Protein AF-X1IL69-F1 (afdb_monomer)

Foldseek 3Di:
DVLVVLVVCCVPVALQQLQADDPVCNQVSNVVRLVVLVVSVVVNVVVVCVVQVDLVSVCVVVVVVLVVVLVLLVVCVCVQLRPQLSVLQNLLSVLVVVLVVLVSVCVVVVHDWPDCVQLVQLVSLLCSLSVSLVVCSPPVDGDSVSSSVSSNSNSVSSLSNNVSCVVRVSDDDPPDPDCPVVVVVSHDVVSCVVNCVVPVCPDPPPDPVVVVVVRHDDD

Solvent-accessible surface area (backbone atoms only — not comparable to full-atom values): 11978 Å² total; per-residue (Å²): 109,73,67,57,54,52,51,52,45,44,44,66,69,34,37,50,52,38,30,60,40,57,72,93,43,32,47,61,41,46,56,67,30,43,66,57,46,54,55,51,52,51,52,50,51,50,54,52,45,72,75,53,77,46,70,68,55,47,49,66,56,46,52,60,54,5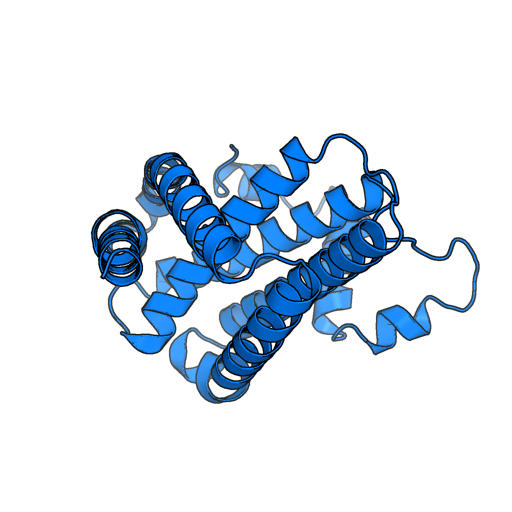2,52,50,52,50,52,50,40,75,74,43,17,46,84,64,60,30,57,67,29,29,49,29,40,54,43,20,48,54,47,49,51,54,53,51,52,39,52,51,54,32,59,75,71,69,54,87,66,65,88,53,65,67,40,50,51,27,47,53,51,20,50,53,27,44,50,40,36,50,53,30,64,75,68,68,62,59,41,69,68,44,37,37,54,26,17,47,48,15,27,54,23,23,52,48,30,51,53,41,34,39,76,50,58,57,48,77,71,80,91,59,98,77,61,64,58,61,61,56,65,75,33,54,71,65,43,46,54,54,44,47,65,69,71,62,70,79,61,84,82,80,60,62,56,68,59,53,58,71,61,52,78,84,130

Mean predicted aligned error: 9.56 Å

Secondary structure (DSSP, 8-state):
-HHHHHHHHHIIIIIHHHHHS-GGGHHHHHHHHHHHHHHHHHHHHHHHHHHH-SHHHHHHHHHHHHHHHHHHHHHHHHHHH-HHHHHHHHHHHHHHHHHHHHHHHHHHHT------HHHHHHHHHHHHHHHHHHHHHHH--S-HHHHHHHHHHHHHHHHHHHHHHHHTTSS----STT-HHHHHHHS-HHHHHHHHHHHS---TTSS-HHHHHHHS---

Sequence (219 aa):
NALEAISRRMETEIFTPILNAPVEQLKEAFARAFQRYSGLYISLSFLLWSEIGDIASLVSIWTPIVAKFKAELESRGAETIGEEATNDMLVGLATVVLVNQKLFELAQTGGEVGDLKELQGWMISYWLASSCVYCYHFDRKGNSQNVRVLAYWSLYYAAGIYRCAKNLGVLKIPVGEDDSDELELMLNPNFIRAMSKIVQGLEESDIDWDKVRKVVPKF

Organism: NCBI:txid412755

Nearest PDB structures (foldseek):
  1qdb-assembly2_C  TM=4.690E-01  e=7.732E-01  Sulfurospirillum deleyianum
  3bnf-assembly1_A  TM=4.473E-01  e=1.074E+00  Wolinella succinogenes
  6w2v-assembly2_B  TM=3.206E-01  e=1.886E+00  synthetic construct
  1x91-assembly1_A  TM=3.702E-01  e=7.712E+00  Arabidopsis thaliana

Structure (mmCIF, N/CA/C/O backbone):
data_AF-X1IL69-F1
#
_entry.id   AF-X1IL69-F1
#
loop_
_atom_site.group_PDB
_atom_site.id
_atom_site.type_symbol
_atom_site.label_atom_id
_atom_site.label_alt_id
_atom_site.label_comp_id
_atom_site.label_asym_id
_atom_site.label_entity_id
_atom_site.label_seq_id
_atom_site.pdbx_PDB_ins_code
_atom_site.Cartn_x
_atom_site.Cartn_y
_atom_site.Cartn_z
_atom_site.occupancy
_atom_site.B_iso_or_equiv
_atom_site.auth_seq_id
_atom_site.auth_comp_id
_atom_site.auth_asym_id
_atom_site.auth_atom_id
_atom_site.pdbx_PDB_model_num
ATOM 1 N N . ASN A 1 1 ? 1.669 -25.291 1.234 1.00 82.94 1 ASN A N 1
ATOM 2 C CA . ASN A 1 1 ? 2.781 -24.973 0.297 1.00 82.94 1 ASN A CA 1
ATOM 3 C C . ASN A 1 1 ? 3.599 -23.788 0.855 1.00 82.94 1 ASN A C 1
ATOM 5 O O . ASN A 1 1 ? 3.242 -23.274 1.911 1.00 82.94 1 ASN A O 1
ATOM 9 N N . ALA A 1 2 ? 4.712 -23.374 0.227 1.00 85.38 2 ALA A N 1
ATOM 10 C CA . ALA A 1 2 ? 5.563 -22.283 0.744 1.00 85.38 2 ALA A CA 1
ATOM 11 C C . ALA A 1 2 ? 4.864 -20.905 0.751 1.00 85.38 2 ALA A C 1
ATOM 13 O O . ALA A 1 2 ? 5.052 -20.124 1.685 1.00 85.38 2 ALA A O 1
ATOM 14 N N . LEU A 1 3 ? 4.011 -20.637 -0.244 1.00 83.94 3 LEU A N 1
ATOM 15 C CA . LEU A 1 3 ? 3.224 -19.403 -0.350 1.00 83.94 3 LEU A CA 1
ATOM 16 C C . LEU A 1 3 ? 2.218 -19.263 0.802 1.00 83.94 3 LEU A C 1
ATOM 18 O O . LEU A 1 3 ? 2.164 -18.222 1.449 1.00 83.94 3 LEU A O 1
ATOM 22 N N . GLU A 1 4 ? 1.486 -20.328 1.124 1.00 87.06 4 GLU A N 1
ATOM 23 C CA . GLU A 1 4 ? 0.570 -20.394 2.271 1.00 87.06 4 GLU A CA 1
ATOM 24 C C . GLU A 1 4 ? 1.302 -20.165 3.594 1.00 87.06 4 GLU A C 1
ATOM 26 O O . GLU A 1 4 ? 0.781 -19.495 4.483 1.00 87.06 4 GLU A O 1
ATOM 31 N N . ALA A 1 5 ? 2.521 -20.697 3.737 1.00 89.56 5 ALA A N 1
ATOM 32 C CA . ALA A 1 5 ? 3.319 -20.492 4.940 1.00 89.56 5 ALA A CA 1
ATOM 33 C C . ALA A 1 5 ? 3.742 -19.022 5.099 1.00 89.56 5 ALA A C 1
ATOM 35 O O . ALA A 1 5 ? 3.675 -18.486 6.205 1.00 89.56 5 ALA A O 1
ATOM 36 N N . ILE A 1 6 ? 4.148 -18.354 4.013 1.00 89.94 6 ILE A N 1
ATOM 37 C CA . ILE A 1 6 ? 4.474 -16.919 4.033 1.00 89.94 6 ILE A CA 1
ATOM 38 C C . ILE A 1 6 ? 3.224 -16.083 4.299 1.00 89.94 6 ILE A C 1
ATOM 40 O O . ILE A 1 6 ? 3.264 -15.208 5.161 1.00 89.94 6 ILE A O 1
ATOM 44 N N . SER A 1 7 ? 2.118 -16.380 3.616 1.00 88.44 7 SER A N 1
ATOM 45 C CA . SER A 1 7 ? 0.839 -15.689 3.797 1.00 88.44 7 SER A CA 1
ATOM 46 C C . SER A 1 7 ? 0.361 -15.775 5.248 1.00 88.44 7 SER A C 1
ATOM 48 O O . SER A 1 7 ? 0.118 -14.741 5.868 1.00 88.44 7 SER A O 1
ATOM 50 N N . ARG A 1 8 ? 0.365 -16.977 5.842 1.00 92.06 8 ARG A N 1
ATOM 51 C CA . ARG A 1 8 ? 0.014 -17.169 7.256 1.00 92.06 8 ARG A CA 1
ATOM 52 C C . ARG A 1 8 ? 0.927 -16.373 8.185 1.00 92.06 8 ARG A C 1
ATOM 54 O O . ARG A 1 8 ? 0.447 -15.769 9.134 1.00 92.06 8 ARG A O 1
ATOM 61 N N . ARG A 1 9 ? 2.236 -16.341 7.916 1.00 94.00 9 ARG A N 1
ATOM 62 C CA . ARG A 1 9 ? 3.185 -15.562 8.727 1.00 94.00 9 ARG A CA 1
ATOM 63 C C . ARG A 1 9 ? 2.953 -14.061 8.605 1.00 94.00 9 ARG A C 1
ATOM 65 O O . ARG A 1 9 ? 3.035 -13.375 9.616 1.00 94.00 9 ARG A O 1
ATOM 72 N N . MET A 1 10 ? 2.635 -13.546 7.416 1.00 94.00 10 MET A N 1
ATOM 73 C CA . MET A 1 10 ? 2.244 -12.142 7.260 1.00 94.00 10 MET A CA 1
ATOM 74 C C . MET A 1 10 ? 0.976 -11.835 8.067 1.00 94.00 10 MET A C 1
ATOM 76 O O . MET A 1 10 ? 0.940 -10.860 8.810 1.00 94.00 10 MET A O 1
ATOM 80 N N . GLU A 1 11 ? -0.033 -12.700 8.011 1.00 93.12 11 GLU A N 1
ATOM 81 C CA . GLU A 1 11 ? -1.262 -12.522 8.785 1.00 93.12 11 GLU A CA 1
ATOM 82 C C . GLU A 1 11 ? -1.000 -12.513 10.301 1.00 93.12 11 GLU A C 1
ATOM 84 O O . GLU A 1 11 ? -1.412 -11.581 10.996 1.00 93.12 11 GLU A O 1
ATOM 89 N N . THR A 1 12 ? -0.281 -13.513 10.825 1.00 93.69 12 THR A N 1
ATOM 90 C CA . THR A 1 12 ? -0.103 -13.698 12.274 1.00 93.69 12 THR A CA 1
ATOM 91 C C . THR A 1 12 ? 0.972 -12.804 12.883 1.00 93.69 12 THR A C 1
ATOM 93 O O . THR A 1 12 ? 0.824 -12.358 14.016 1.00 93.69 12 THR A O 1
ATOM 96 N N . GLU A 1 13 ? 2.076 -12.568 12.170 1.00 94.50 13 GLU A N 1
ATOM 97 C CA . GLU A 1 13 ? 3.236 -11.839 12.702 1.00 94.50 13 GLU A CA 1
ATOM 98 C C . GLU A 1 13 ? 3.193 -10.336 12.374 1.00 94.50 13 GLU A C 1
ATOM 100 O O . GLU A 1 13 ? 3.920 -9.567 13.001 1.00 94.50 13 GLU A O 1
ATOM 105 N N . ILE A 1 14 ? 2.378 -9.906 11.399 1.00 96.38 14 ILE A N 1
ATOM 106 C CA . ILE A 1 14 ? 2.409 -8.533 10.864 1.00 96.38 14 ILE A CA 1
ATOM 107 C C . ILE A 1 14 ? 1.025 -7.889 10.908 1.00 96.38 14 ILE A C 1
ATOM 109 O O . ILE A 1 14 ? 0.823 -6.940 11.665 1.00 96.38 14 ILE A O 1
ATOM 113 N N . PHE A 1 15 ? 0.061 -8.397 10.136 1.00 96.19 15 PHE A N 1
ATOM 114 C CA . PHE A 1 15 ? -1.230 -7.722 9.966 1.00 96.19 15 PHE A CA 1
ATOM 115 C C . PHE A 1 15 ? -2.064 -7.760 11.245 1.00 96.19 15 PHE A C 1
ATOM 117 O O . PHE A 1 15 ? -2.514 -6.716 11.714 1.00 96.19 15 PHE A O 1
ATOM 124 N N . THR A 1 16 ? -2.208 -8.935 11.865 1.00 95.31 16 THR A N 1
ATOM 125 C CA . THR A 1 16 ? -2.989 -9.094 13.100 1.00 95.31 16 THR A CA 1
ATOM 126 C C . THR A 1 16 ? -2.455 -8.209 14.238 1.00 95.31 16 THR A C 1
ATOM 128 O O . THR A 1 16 ? -3.262 -7.504 14.849 1.00 95.31 16 THR A O 1
ATOM 131 N N . PRO A 1 17 ? -1.136 -8.158 14.527 1.00 96.00 17 PRO A N 1
ATOM 132 C CA . PRO A 1 17 ? -0.594 -7.246 15.536 1.00 96.00 17 PRO A CA 1
ATOM 133 C C . PRO A 1 17 ? -0.838 -5.761 15.244 1.00 96.00 17 PRO A C 1
ATOM 135 O O . PRO A 1 17 ? -1.198 -5.026 16.159 1.00 96.00 17 PRO A O 1
ATOM 138 N N . ILE A 1 18 ? -0.671 -5.311 13.994 1.00 97.00 18 ILE A N 1
ATOM 139 C CA . ILE A 1 18 ? -0.908 -3.908 13.613 1.00 97.00 18 ILE A CA 1
ATOM 140 C C . ILE A 1 18 ? -2.391 -3.555 13.778 1.00 97.00 18 ILE A C 1
ATOM 142 O O . ILE A 1 18 ? -2.737 -2.545 14.392 1.00 97.00 18 ILE A O 1
ATOM 146 N N . LEU A 1 19 ? -3.281 -4.403 13.260 1.00 96.88 19 LEU A N 1
ATOM 147 C CA . LEU A 1 19 ? -4.721 -4.158 13.278 1.00 96.88 19 LEU A CA 1
ATOM 148 C C . LEU A 1 19 ? -5.303 -4.159 14.695 1.00 96.88 19 LEU A C 1
ATOM 150 O O . LEU A 1 19 ? -6.276 -3.452 14.936 1.00 96.88 19 LEU A O 1
ATOM 154 N N . ASN A 1 20 ? -4.713 -4.899 15.636 1.00 95.94 20 ASN A N 1
ATOM 155 C CA . ASN A 1 20 ? -5.181 -4.971 17.026 1.00 95.94 20 ASN A CA 1
ATOM 156 C C . ASN A 1 20 ? -4.396 -4.083 18.005 1.00 95.94 20 ASN A C 1
ATOM 158 O O . ASN A 1 20 ? -4.706 -4.079 19.196 1.00 95.94 20 ASN A O 1
ATOM 162 N N . ALA A 1 21 ? -3.388 -3.340 17.543 1.00 92.75 21 ALA A N 1
ATOM 163 C CA . ALA A 1 21 ? -2.651 -2.423 18.404 1.00 92.75 21 ALA A CA 1
ATOM 164 C C . ALA A 1 21 ? -3.573 -1.315 18.957 1.00 92.75 21 ALA A C 1
ATOM 166 O O . ALA A 1 21 ? -4.475 -0.858 18.243 1.00 92.75 21 ALA A O 1
ATOM 167 N N . PRO A 1 22 ? -3.339 -0.822 20.189 1.00 90.94 22 PRO A N 1
ATOM 168 C CA . PRO A 1 22 ? -3.887 0.463 20.616 1.00 90.94 22 PRO A CA 1
ATOM 169 C C . PRO A 1 2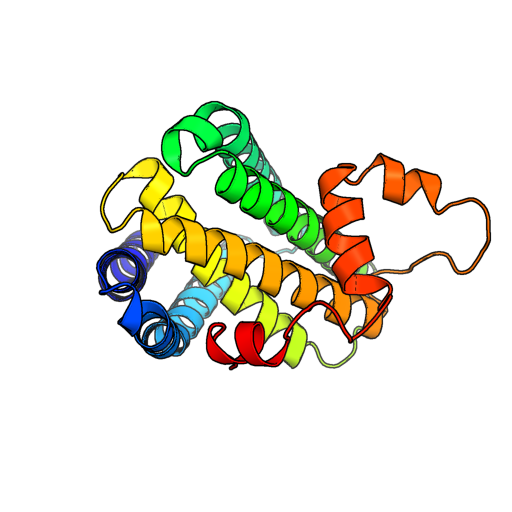2 ? -3.534 1.543 19.588 1.00 90.94 22 PRO A C 1
ATOM 171 O O . PRO A 1 22 ? -2.421 1.536 19.057 1.00 90.94 22 PRO A O 1
ATOM 174 N N . VAL A 1 23 ? -4.460 2.460 19.302 1.00 82.75 23 VAL A N 1
ATOM 175 C CA . VAL A 1 23 ? -4.294 3.471 18.238 1.00 82.75 23 VAL A CA 1
ATOM 176 C C . VAL A 1 23 ? -3.039 4.309 18.476 1.00 82.75 23 VAL A C 1
ATOM 178 O O . VAL A 1 23 ? -2.279 4.595 17.555 1.00 82.75 23 VAL A O 1
ATOM 181 N N . GLU A 1 24 ? -2.778 4.639 19.737 1.00 83.44 24 GLU A N 1
ATOM 182 C CA . GLU A 1 24 ? -1.632 5.420 20.192 1.00 83.44 24 GLU A CA 1
ATOM 183 C C . GLU A 1 24 ? -0.301 4.694 19.963 1.00 83.44 24 GLU A C 1
ATOM 185 O O . GLU A 1 24 ? 0.734 5.345 19.885 1.00 83.44 24 GLU A O 1
ATOM 190 N N . GLN A 1 25 ? -0.330 3.362 19.844 1.00 90.69 25 GLN A N 1
ATOM 191 C CA . GLN A 1 25 ? 0.837 2.509 19.607 1.00 90.69 25 GLN A CA 1
ATOM 192 C C . GLN A 1 25 ? 0.931 2.008 18.160 1.00 90.69 25 GLN A C 1
ATOM 194 O O . GLN A 1 25 ? 1.805 1.198 17.831 1.00 90.69 25 GLN A O 1
ATOM 199 N N . LEU A 1 26 ? 0.014 2.437 17.286 1.00 89.62 26 LEU A N 1
ATOM 200 C CA . LEU A 1 26 ? -0.056 1.973 15.903 1.00 89.62 26 LEU A CA 1
ATOM 201 C C . LEU A 1 26 ? 1.246 2.267 15.154 1.00 89.62 26 LEU A C 1
ATOM 203 O O . LEU A 1 26 ? 1.736 1.428 14.398 1.00 89.62 26 LEU A O 1
ATOM 207 N N . LYS A 1 27 ? 1.840 3.436 15.410 1.00 88.19 27 LYS A N 1
ATOM 208 C CA . LYS A 1 27 ? 3.109 3.855 14.812 1.00 88.19 27 LYS A CA 1
ATOM 209 C C . LYS A 1 27 ? 4.245 2.909 15.182 1.00 88.19 27 LYS A C 1
ATOM 211 O O . LYS A 1 27 ? 4.962 2.440 14.297 1.00 88.19 27 LYS A O 1
ATOM 216 N N . GLU A 1 28 ? 4.405 2.591 16.464 1.00 88.44 28 GLU A N 1
ATOM 217 C CA . GLU A 1 28 ? 5.446 1.670 16.912 1.00 88.44 28 GLU A CA 1
ATOM 218 C C . GLU A 1 28 ? 5.168 0.235 16.453 1.00 88.44 28 GLU A C 1
ATOM 220 O O . GLU A 1 28 ? 6.106 -0.483 16.104 1.00 88.44 28 GLU A O 1
ATOM 225 N N . ALA A 1 29 ? 3.902 -0.195 16.426 1.00 93.19 29 ALA A N 1
ATOM 226 C CA . ALA A 1 29 ? 3.518 -1.511 15.919 1.00 93.19 29 ALA A CA 1
ATOM 227 C C . ALA A 1 29 ? 3.886 -1.666 14.437 1.00 93.19 29 ALA A C 1
ATOM 229 O O . ALA A 1 29 ? 4.541 -2.642 14.067 1.00 93.19 29 ALA A O 1
ATOM 230 N N . PHE A 1 30 ? 3.551 -0.669 13.616 1.00 93.69 30 PHE A N 1
ATOM 231 C CA . PHE A 1 30 ? 3.920 -0.621 12.204 1.00 93.69 30 PHE A CA 1
ATOM 232 C C . PHE A 1 30 ? 5.441 -0.638 12.021 1.00 93.69 30 PHE A C 1
ATOM 234 O O . PHE A 1 30 ? 5.967 -1.429 11.240 1.00 93.69 30 PHE A O 1
ATOM 241 N N . ALA A 1 31 ? 6.169 0.178 12.792 1.00 90.25 31 ALA A N 1
ATOM 242 C CA . ALA A 1 31 ? 7.623 0.259 12.700 1.00 90.25 31 ALA A CA 1
ATOM 243 C C . ALA A 1 31 ? 8.336 -1.047 13.067 1.00 90.25 31 ALA A C 1
ATOM 245 O O . ALA A 1 31 ? 9.268 -1.455 12.375 1.00 90.25 31 ALA A O 1
ATOM 246 N N . ARG A 1 32 ? 7.877 -1.742 14.115 1.00 91.19 32 ARG A N 1
ATOM 247 C CA . ARG A 1 32 ? 8.409 -3.066 14.479 1.00 91.19 32 ARG A CA 1
ATOM 248 C C . ARG A 1 32 ? 8.123 -4.112 13.403 1.00 91.19 32 ARG A C 1
ATOM 250 O O . ARG A 1 32 ? 8.970 -4.960 13.131 1.00 91.19 32 ARG A O 1
ATOM 257 N N . ALA A 1 33 ? 6.941 -4.049 12.799 1.00 94.06 33 ALA A N 1
ATOM 258 C CA . ALA A 1 33 ? 6.513 -5.000 11.787 1.00 94.06 33 ALA A CA 1
ATOM 259 C C . ALA A 1 33 ? 7.217 -4.791 10.435 1.00 94.06 33 ALA A C 1
ATOM 261 O O . ALA A 1 33 ? 7.40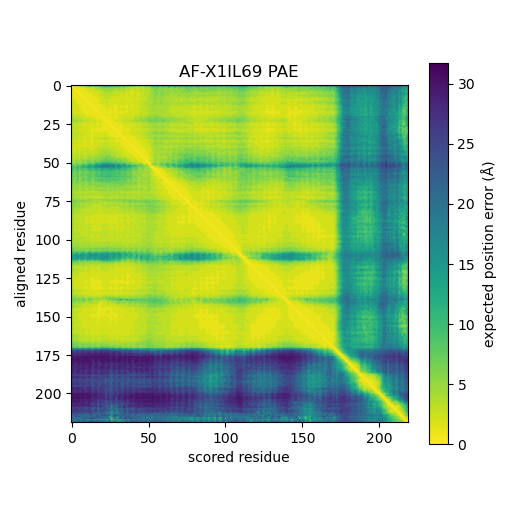9 -5.761 9.705 1.00 94.06 33 ALA A O 1
ATOM 262 N N . PHE A 1 34 ? 7.653 -3.564 10.124 1.00 92.00 34 PHE A N 1
ATOM 263 C CA . PHE A 1 34 ? 8.259 -3.204 8.839 1.00 92.00 34 PHE A CA 1
ATOM 264 C C . PHE A 1 34 ? 9.423 -4.117 8.443 1.00 92.00 34 PHE A C 1
ATOM 266 O O . PHE A 1 34 ? 9.379 -4.732 7.386 1.00 92.00 34 PHE A O 1
ATOM 273 N N . GLN A 1 35 ? 10.434 -4.284 9.302 1.00 88.56 35 GLN A N 1
ATOM 274 C CA . GLN A 1 35 ? 11.607 -5.113 8.977 1.00 88.56 35 GLN A CA 1
ATOM 275 C C . GLN A 1 35 ? 11.224 -6.567 8.676 1.00 88.56 35 GLN A C 1
ATOM 277 O O . GLN A 1 35 ? 11.745 -7.194 7.750 1.00 88.56 35 GLN A O 1
ATOM 282 N N . ARG A 1 36 ? 10.266 -7.102 9.440 1.00 93.12 36 ARG A N 1
ATOM 283 C CA . ARG A 1 36 ? 9.762 -8.457 9.231 1.00 93.12 36 ARG A CA 1
ATOM 284 C C . ARG A 1 36 ? 8.960 -8.566 7.938 1.00 93.12 36 ARG A C 1
ATOM 286 O O . ARG A 1 36 ? 9.138 -9.537 7.202 1.00 93.12 36 ARG A O 1
ATOM 293 N N . TYR A 1 37 ? 8.129 -7.567 7.654 1.00 94.56 37 TYR A N 1
ATOM 294 C CA . TYR A 1 37 ? 7.373 -7.466 6.415 1.00 94.56 37 TYR A CA 1
ATOM 295 C C . TYR A 1 37 ? 8.288 -7.420 5.204 1.00 94.56 37 TYR A C 1
ATOM 297 O O . TYR A 1 37 ? 8.128 -8.249 4.320 1.00 94.56 37 TYR A O 1
ATOM 305 N N . SER A 1 38 ? 9.295 -6.547 5.201 1.00 91.56 38 SER A N 1
ATOM 306 C CA . SER A 1 38 ? 10.268 -6.425 4.114 1.00 91.56 38 SER A CA 1
ATOM 307 C C . SER A 1 38 ? 10.917 -7.768 3.783 1.00 91.56 38 SER A C 1
ATOM 309 O O . SER A 1 38 ? 10.951 -8.168 2.622 1.00 91.56 38 SER A O 1
ATOM 311 N N . GLY A 1 39 ? 11.359 -8.520 4.799 1.00 91.19 39 GLY A N 1
ATOM 312 C CA . GLY A 1 39 ? 11.949 -9.846 4.593 1.00 91.19 39 GLY A CA 1
ATOM 313 C C . GLY A 1 39 ? 10.974 -10.865 3.987 1.00 91.19 39 GLY A C 1
ATOM 314 O O . GLY A 1 39 ? 11.340 -11.608 3.073 1.00 91.19 39 GLY A O 1
ATOM 315 N N . LEU A 1 40 ? 9.724 -10.896 4.461 1.00 91.94 40 LEU A N 1
ATOM 316 C CA . LEU A 1 40 ? 8.693 -11.791 3.919 1.00 91.94 40 LEU A CA 1
ATOM 317 C C . LEU A 1 40 ? 8.231 -11.371 2.519 1.00 91.94 40 LEU A C 1
ATOM 319 O O . LEU A 1 40 ? 8.022 -12.234 1.672 1.00 91.94 40 LEU A O 1
ATOM 323 N N . TYR A 1 41 ? 8.112 -10.070 2.265 1.00 89.12 41 TYR A N 1
ATOM 324 C CA . TYR A 1 41 ? 7.735 -9.496 0.977 1.00 89.12 41 TYR A CA 1
ATOM 325 C C . TYR A 1 41 ? 8.786 -9.807 -0.093 1.00 89.12 41 TYR A C 1
ATOM 327 O O . TYR A 1 41 ? 8.449 -10.280 -1.177 1.00 89.12 41 TYR A O 1
ATOM 335 N N . ILE A 1 42 ? 10.072 -9.633 0.227 1.00 87.56 42 ILE A N 1
ATOM 336 C CA . ILE A 1 42 ? 11.179 -10.002 -0.666 1.00 87.56 42 ILE A CA 1
ATOM 337 C C . ILE A 1 42 ? 11.179 -11.513 -0.936 1.00 87.56 42 ILE A C 1
ATOM 339 O O . ILE A 1 42 ? 11.299 -11.931 -2.084 1.00 87.56 42 ILE A O 1
ATOM 343 N N . SER A 1 43 ? 10.978 -12.338 0.097 1.00 88.06 43 SER A N 1
ATOM 344 C CA . SER A 1 43 ? 10.892 -13.799 -0.065 1.00 88.06 43 SER A CA 1
ATOM 345 C C . SER A 1 43 ? 9.731 -14.208 -0.978 1.00 88.06 43 SER A C 1
ATOM 347 O O . SER A 1 43 ? 9.898 -15.060 -1.847 1.00 88.06 43 SER A O 1
ATOM 349 N N . LEU A 1 44 ? 8.564 -13.575 -0.813 1.00 87.00 44 LEU A N 1
ATOM 350 C CA . LEU A 1 44 ? 7.404 -13.779 -1.679 1.00 87.00 44 LEU A CA 1
ATOM 351 C C . LEU A 1 44 ? 7.706 -13.363 -3.123 1.00 87.00 44 LEU A C 1
ATOM 353 O O . LEU A 1 44 ? 7.373 -14.093 -4.051 1.00 87.00 44 LEU A O 1
ATOM 357 N N . SER A 1 45 ? 8.376 -12.225 -3.302 1.00 83.62 45 SER A N 1
ATOM 358 C CA . SER A 1 45 ? 8.740 -11.695 -4.617 1.00 83.62 45 SER A CA 1
ATOM 359 C C . SER A 1 45 ? 9.695 -12.638 -5.351 1.00 83.62 45 SER A C 1
ATOM 361 O O . SER A 1 45 ? 9.485 -12.914 -6.527 1.00 83.62 45 SER A O 1
ATOM 363 N N . PHE A 1 46 ? 10.691 -13.201 -4.657 1.00 84.19 46 PHE A N 1
ATOM 364 C CA . PHE A 1 46 ? 11.595 -14.199 -5.235 1.00 84.19 46 PHE A CA 1
ATOM 365 C C . PHE A 1 46 ? 10.891 -15.504 -5.607 1.00 84.19 46 PHE A C 1
ATOM 367 O O . PHE A 1 46 ? 11.185 -16.049 -6.665 1.00 84.19 46 PHE A O 1
ATOM 374 N N . LEU A 1 47 ? 9.961 -15.988 -4.777 1.00 84.69 47 LEU A N 1
ATOM 375 C CA . LEU A 1 47 ? 9.180 -17.186 -5.102 1.00 84.69 47 LEU A CA 1
ATOM 376 C C . LEU A 1 47 ? 8.301 -16.965 -6.334 1.00 84.69 47 LEU A C 1
ATOM 378 O O . LEU A 1 47 ? 8.282 -17.798 -7.231 1.00 84.69 47 LEU A O 1
ATOM 382 N N . LEU A 1 48 ? 7.602 -15.831 -6.407 1.00 81.12 48 LEU A N 1
ATOM 383 C CA . LEU A 1 48 ? 6.811 -15.487 -7.588 1.00 81.12 48 LEU A CA 1
ATOM 384 C C . LEU A 1 48 ? 7.709 -15.361 -8.823 1.00 81.12 48 LEU A C 1
ATOM 386 O O . LEU A 1 48 ? 7.387 -15.902 -9.875 1.00 81.12 48 LEU A O 1
ATOM 390 N N . TRP A 1 49 ? 8.867 -14.718 -8.684 1.00 80.75 49 TRP A N 1
ATOM 391 C CA . TRP A 1 49 ? 9.825 -14.581 -9.775 1.00 80.75 49 TRP A CA 1
ATOM 392 C C . TRP A 1 49 ? 10.359 -15.930 -10.276 1.00 80.75 49 TRP A C 1
ATOM 394 O O . TRP A 1 49 ? 10.442 -16.131 -11.486 1.00 80.75 49 TRP A O 1
ATOM 404 N N . SER A 1 50 ? 10.680 -16.870 -9.376 1.00 81.94 50 SER A N 1
ATOM 405 C CA . SER A 1 50 ? 11.183 -18.196 -9.763 1.00 81.94 50 SER A CA 1
ATOM 406 C C . SER A 1 50 ? 10.168 -19.035 -10.538 1.00 81.94 50 SER A C 1
ATOM 408 O O . SER A 1 50 ? 10.572 -19.879 -11.330 1.00 81.94 50 SER A O 1
ATOM 410 N N . GLU A 1 51 ? 8.873 -18.801 -10.322 1.00 80.38 51 GLU A N 1
ATOM 411 C CA . GLU A 1 51 ? 7.792 -19.517 -11.011 1.00 80.38 51 GLU A CA 1
ATOM 412 C C . GLU A 1 51 ? 7.431 -18.867 -12.357 1.00 80.38 51 GLU A C 1
ATOM 414 O O . GLU A 1 51 ? 7.049 -19.553 -13.300 1.00 80.38 51 GLU A O 1
ATOM 419 N N . ILE A 1 52 ? 7.537 -17.537 -12.449 1.00 79.06 52 ILE A N 1
ATOM 420 C CA . ILE A 1 52 ? 7.046 -16.749 -13.587 1.00 79.06 52 ILE A CA 1
ATOM 421 C C . ILE A 1 52 ? 8.122 -16.567 -14.671 1.00 79.06 52 ILE A C 1
ATOM 423 O O . ILE A 1 52 ? 7.796 -16.545 -15.853 1.00 79.06 52 ILE A O 1
ATOM 427 N N . GLY A 1 53 ? 9.400 -16.446 -14.295 1.00 72.31 53 GLY A N 1
ATOM 428 C CA . GLY A 1 53 ? 10.545 -16.456 -15.219 1.00 72.31 53 GLY A CA 1
ATOM 429 C C . GLY A 1 53 ? 10.735 -15.225 -16.122 1.00 72.31 53 GLY A C 1
ATOM 430 O O . GLY A 1 53 ? 11.853 -15.007 -16.588 1.00 72.31 53 GLY A O 1
ATOM 431 N N . ASP A 1 54 ? 9.708 -14.398 -16.348 1.00 80.50 54 ASP A N 1
ATOM 432 C CA . ASP A 1 54 ? 9.798 -13.178 -17.159 1.00 80.50 54 ASP A CA 1
ATOM 433 C C . ASP A 1 54 ? 8.869 -12.031 -16.686 1.00 80.50 54 ASP A C 1
ATOM 435 O O . ASP A 1 54 ? 7.873 -12.230 -15.987 1.00 80.50 54 ASP A O 1
ATOM 439 N N . ILE A 1 55 ? 9.204 -10.791 -17.072 1.00 74.31 55 ILE A N 1
ATOM 440 C CA . ILE A 1 55 ? 8.487 -9.570 -16.653 1.00 74.31 55 ILE A CA 1
ATOM 441 C C . ILE A 1 55 ? 7.070 -9.496 -17.242 1.00 74.31 55 ILE A C 1
ATOM 443 O O . ILE A 1 55 ? 6.156 -9.020 -16.569 1.00 74.31 55 ILE A O 1
ATOM 447 N N . ALA A 1 56 ? 6.862 -9.944 -18.483 1.00 75.50 56 ALA A N 1
ATOM 448 C CA . ALA A 1 56 ? 5.560 -9.841 -19.144 1.00 75.50 56 ALA A CA 1
ATOM 449 C C . ALA A 1 56 ? 4.523 -10.737 -18.453 1.00 75.50 56 ALA A C 1
ATOM 451 O O . ALA A 1 56 ? 3.395 -10.312 -18.187 1.00 75.50 56 ALA A O 1
ATOM 452 N N . SER A 1 57 ? 4.939 -11.940 -18.069 1.00 80.75 57 SER A N 1
ATOM 453 C CA . SER A 1 57 ? 4.141 -12.873 -17.286 1.00 80.75 57 SER A CA 1
ATOM 454 C C . SER A 1 57 ? 3.821 -12.304 -15.894 1.00 80.75 57 SER A C 1
ATOM 456 O O . SER A 1 57 ? 2.681 -12.418 -15.435 1.00 80.75 57 SER A O 1
ATOM 458 N N . LEU A 1 58 ? 4.750 -11.578 -15.258 1.00 74.38 58 LEU A N 1
ATOM 459 C CA . LEU A 1 58 ? 4.498 -10.908 -13.974 1.00 74.38 58 LEU A CA 1
ATOM 460 C C . LEU A 1 58 ? 3.433 -9.808 -14.095 1.00 74.38 58 LEU A C 1
ATOM 462 O O . LEU A 1 58 ? 2.517 -9.752 -13.273 1.00 74.38 58 LEU A O 1
ATOM 466 N N . VAL A 1 59 ? 3.489 -8.989 -15.150 1.00 75.44 59 VAL A N 1
ATOM 467 C CA . VAL A 1 59 ? 2.450 -7.985 -15.447 1.00 75.44 59 VAL A CA 1
ATOM 468 C C . VAL A 1 59 ? 1.091 -8.651 -15.678 1.00 75.44 59 VAL A C 1
ATOM 470 O O . VAL A 1 59 ? 0.077 -8.184 -15.154 1.00 75.44 59 VAL A O 1
ATOM 473 N N . SER A 1 60 ? 1.063 -9.769 -16.409 1.00 78.12 60 SER A N 1
ATOM 474 C CA . SER A 1 60 ? -0.175 -10.497 -16.718 1.00 78.12 60 SER A CA 1
ATOM 475 C C . SER A 1 60 ? -0.887 -11.050 -15.477 1.00 78.12 60 SER A C 1
ATOM 477 O O . SER A 1 60 ? -2.113 -11.123 -15.457 1.00 78.12 60 SER A O 1
ATOM 479 N N . ILE A 1 61 ? -0.133 -11.384 -14.424 1.00 79.88 61 ILE A N 1
ATOM 480 C CA . ILE A 1 61 ? -0.665 -11.845 -13.133 1.00 79.88 61 ILE A CA 1
ATOM 481 C C . ILE A 1 61 ? -1.054 -10.657 -12.251 1.00 79.88 61 ILE A C 1
ATOM 483 O O . ILE A 1 61 ? -2.077 -10.688 -11.566 1.00 79.88 61 ILE A O 1
ATOM 487 N N . TRP A 1 62 ? -0.252 -9.595 -12.277 1.00 79.50 62 TRP A N 1
ATOM 488 C CA . TRP A 1 62 ? -0.445 -8.415 -11.445 1.00 79.50 62 TRP A CA 1
ATOM 489 C C . TRP A 1 62 ? -1.717 -7.633 -11.797 1.00 79.50 62 TRP A C 1
ATOM 491 O O . TRP A 1 62 ? -2.494 -7.271 -10.910 1.00 79.50 62 TRP A O 1
ATOM 501 N N . THR A 1 63 ? -1.967 -7.400 -13.089 1.00 79.44 63 THR A N 1
ATOM 502 C CA . THR A 1 63 ? -3.088 -6.565 -13.552 1.00 79.44 63 THR A CA 1
ATOM 503 C C . THR A 1 63 ? -4.463 -7.093 -13.101 1.00 79.44 63 THR A C 1
ATOM 505 O O . THR A 1 63 ? -5.235 -6.305 -12.548 1.00 79.44 63 THR A O 1
ATOM 508 N N . PRO A 1 64 ? -4.796 -8.395 -13.239 1.00 82.19 64 PRO A N 1
ATOM 509 C CA . PRO A 1 64 ? -6.056 -8.941 -12.729 1.00 82.19 64 PRO A CA 1
ATOM 510 C C . PRO A 1 64 ? -6.212 -8.824 -11.208 1.00 82.19 64 PRO A C 1
ATOM 512 O O . PRO A 1 64 ? -7.316 -8.571 -10.728 1.00 82.19 64 PRO A O 1
ATOM 515 N N . ILE A 1 65 ? -5.124 -8.984 -10.444 1.00 81.88 65 ILE A N 1
ATOM 516 C CA . ILE A 1 65 ? -5.144 -8.871 -8.976 1.00 81.88 65 ILE A CA 1
ATOM 517 C C . ILE A 1 65 ? -5.504 -7.444 -8.562 1.00 81.88 65 ILE A C 1
ATOM 519 O O . ILE A 1 65 ? -6.408 -7.241 -7.752 1.00 81.88 65 ILE A O 1
ATOM 523 N N . VAL A 1 66 ? -4.842 -6.453 -9.161 1.00 84.38 66 VAL A N 1
ATOM 524 C CA . VAL A 1 66 ? -5.130 -5.033 -8.932 1.00 84.38 66 VAL A CA 1
ATOM 525 C C . VAL A 1 66 ? -6.561 -4.684 -9.335 1.00 84.38 66 VAL A C 1
ATOM 527 O O . VAL A 1 66 ? -7.255 -4.004 -8.582 1.00 84.38 66 VAL A O 1
ATOM 530 N N . ALA A 1 67 ? -7.017 -5.149 -10.501 1.00 83.38 67 ALA A N 1
ATOM 531 C CA . ALA A 1 67 ? -8.371 -4.881 -10.982 1.00 83.38 67 ALA A CA 1
ATOM 532 C C . ALA A 1 67 ? -9.429 -5.450 -10.028 1.00 83.38 67 ALA A C 1
ATOM 534 O O . ALA A 1 67 ? -10.393 -4.763 -9.692 1.00 83.38 67 ALA A O 1
ATOM 535 N N . LYS A 1 68 ? -9.213 -6.675 -9.534 1.00 87.62 68 LYS A N 1
ATOM 536 C CA . LYS A 1 68 ? -10.071 -7.285 -8.518 1.00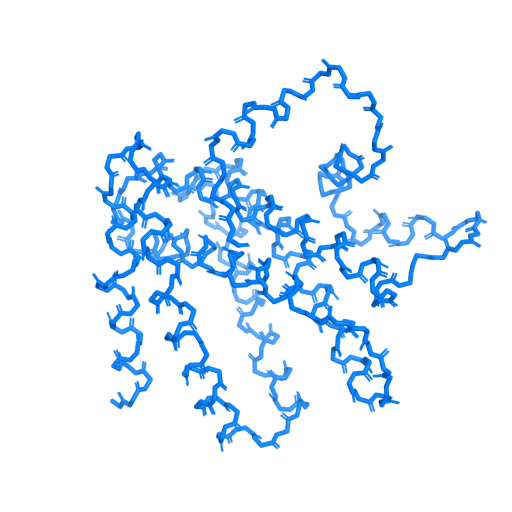 87.62 68 LYS A CA 1
ATOM 537 C C . LYS A 1 68 ? -10.072 -6.464 -7.232 1.00 87.62 68 LYS A C 1
ATOM 539 O O . LYS A 1 68 ? -11.137 -6.180 -6.701 1.00 87.62 68 LYS A O 1
ATOM 544 N N . PHE A 1 69 ? -8.900 -6.052 -6.752 1.00 85.56 69 PHE A N 1
ATOM 545 C CA . PHE A 1 69 ? -8.806 -5.249 -5.536 1.00 85.56 69 PHE A CA 1
ATOM 546 C C . PHE A 1 69 ? -9.553 -3.914 -5.663 1.00 85.56 69 PHE A C 1
ATOM 548 O O . PHE A 1 69 ? -10.333 -3.555 -4.782 1.00 85.56 69 PHE A O 1
ATOM 555 N N . LYS A 1 70 ? -9.371 -3.217 -6.787 1.00 88.44 70 LYS A N 1
ATOM 556 C CA . LYS A 1 70 ? -10.099 -1.986 -7.094 1.00 88.44 70 LYS A CA 1
ATOM 557 C C . LYS A 1 70 ? -11.616 -2.212 -7.067 1.00 88.44 70 LYS A C 1
ATOM 559 O O . LYS A 1 70 ? -12.316 -1.471 -6.388 1.00 88.44 70 LYS A O 1
ATOM 564 N N . ALA A 1 71 ? -12.109 -3.253 -7.740 1.00 89.44 71 ALA A N 1
ATOM 565 C CA . ALA A 1 71 ? -13.539 -3.555 -7.798 1.00 89.44 71 ALA A CA 1
ATOM 566 C C . ALA A 1 71 ? -14.146 -3.873 -6.414 1.00 89.44 71 ALA A C 1
ATOM 568 O O . ALA A 1 71 ? -15.270 -3.468 -6.113 1.00 89.44 71 ALA A O 1
ATOM 569 N N . GLU A 1 72 ? -13.409 -4.567 -5.545 1.00 91.31 72 GLU A N 1
ATOM 570 C CA . GLU A 1 72 ? -13.844 -4.844 -4.165 1.00 91.31 72 GLU A CA 1
ATOM 571 C C . GLU A 1 72 ? -13.931 -3.554 -3.329 1.00 91.31 72 GLU A C 1
ATOM 573 O O . GLU A 1 72 ? -14.925 -3.316 -2.637 1.00 91.31 72 GLU A O 1
ATOM 578 N N . LEU A 1 73 ? -12.944 -2.659 -3.455 1.00 90.00 73 LEU A N 1
ATOM 579 C CA . LEU A 1 73 ? -12.987 -1.346 -2.806 1.00 90.00 73 LEU A CA 1
ATOM 580 C C . LEU A 1 73 ? -14.133 -0.472 -3.331 1.00 90.00 73 LEU A C 1
ATOM 582 O O . LEU A 1 73 ? -14.828 0.151 -2.537 1.00 90.00 73 LEU A O 1
ATOM 586 N N . GLU A 1 74 ? -14.367 -0.434 -4.641 1.00 90.31 74 GLU A N 1
ATOM 587 C CA . GLU A 1 74 ? -15.453 0.360 -5.230 1.00 90.31 74 GLU A CA 1
ATOM 588 C C . GLU A 1 74 ? -16.836 -0.167 -4.830 1.00 90.31 74 GLU A C 1
ATOM 590 O O . GLU A 1 74 ? -17.748 0.617 -4.580 1.00 90.31 74 GLU A O 1
ATOM 595 N N . SER A 1 75 ? -16.996 -1.489 -4.737 1.00 93.12 75 SER A N 1
ATOM 596 C CA . SER A 1 75 ? -18.293 -2.097 -4.428 1.00 93.12 75 SER A CA 1
ATOM 597 C C . SER A 1 75 ? -18.645 -2.070 -2.943 1.00 93.12 75 SER A C 1
ATOM 599 O O . SER A 1 75 ? -19.815 -1.917 -2.604 1.00 93.12 75 SER A O 1
ATOM 601 N N . ARG A 1 76 ? -17.662 -2.256 -2.052 1.00 91.31 76 ARG A N 1
ATOM 602 C CA . ARG A 1 76 ? -17.912 -2.452 -0.611 1.00 91.31 76 ARG A CA 1
ATOM 603 C C . ARG A 1 76 ? -17.055 -1.576 0.290 1.00 91.31 76 ARG A C 1
ATOM 605 O O . ARG A 1 76 ? -17.294 -1.523 1.495 1.00 91.31 76 ARG A O 1
A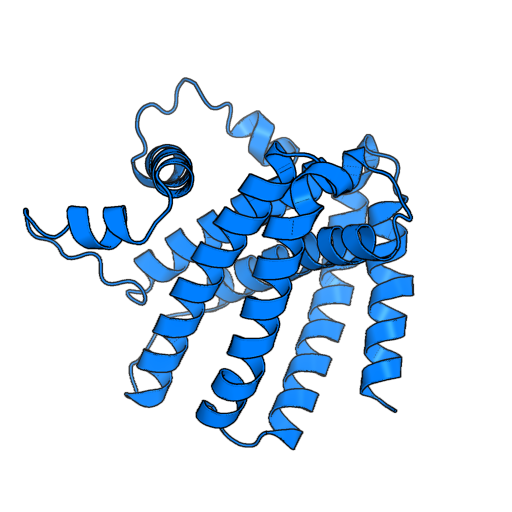TOM 612 N N . GLY A 1 77 ? -16.057 -0.877 -0.243 1.00 90.00 77 GLY A N 1
ATOM 613 C CA . GLY A 1 77 ? -15.120 -0.060 0.530 1.00 90.00 77 GLY A CA 1
ATOM 614 C C . GLY A 1 77 ? -15.827 0.886 1.499 1.00 90.00 77 GLY A C 1
ATOM 615 O O . GLY A 1 77 ? -15.583 0.815 2.703 1.00 90.00 77 GLY A O 1
ATOM 616 N N . ALA A 1 78 ? -16.766 1.697 1.0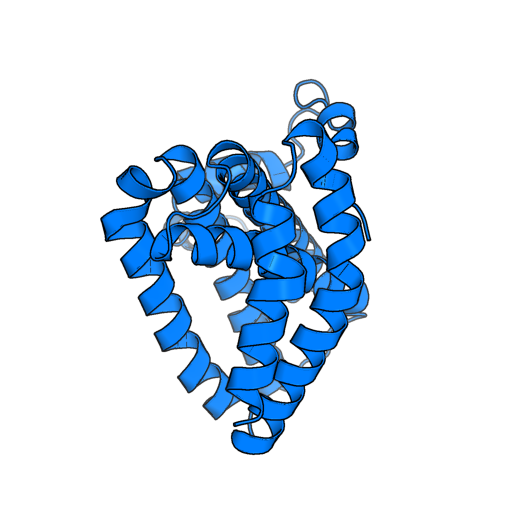05 1.00 89.44 78 ALA A N 1
ATOM 617 C CA . ALA A 1 78 ? -17.436 2.712 1.819 1.00 89.44 78 ALA A CA 1
ATOM 618 C C . ALA A 1 78 ? -18.167 2.112 3.035 1.00 89.44 78 ALA A C 1
ATOM 620 O O . ALA A 1 78 ? -18.051 2.629 4.146 1.00 89.44 78 ALA A O 1
ATOM 621 N N . GLU A 1 79 ? -18.841 0.975 2.852 1.00 90.00 79 GLU A N 1
ATOM 622 C CA . GLU A 1 79 ? -19.499 0.230 3.933 1.00 90.00 79 GLU A CA 1
ATOM 623 C C . GLU A 1 79 ? -18.491 -0.450 4.867 1.00 90.00 79 GLU A C 1
ATOM 625 O O . GLU A 1 79 ? -18.754 -0.665 6.051 1.00 90.00 79 GLU A O 1
ATOM 630 N N . THR A 1 80 ? -17.333 -0.844 4.330 1.00 89.81 80 THR A N 1
ATOM 631 C CA . THR A 1 80 ? -16.365 -1.663 5.058 1.00 89.81 80 THR A CA 1
ATOM 632 C C . THR A 1 80 ? -15.400 -0.862 5.926 1.00 89.81 80 THR A C 1
ATOM 634 O O . THR A 1 80 ? -15.209 -1.184 7.099 1.00 89.81 80 THR A O 1
ATOM 637 N N . ILE A 1 81 ? -14.784 0.161 5.346 1.00 89.88 81 ILE A N 1
ATOM 638 C CA . ILE A 1 81 ? -13.683 0.930 5.929 1.00 89.88 81 ILE A CA 1
ATOM 639 C C . ILE A 1 81 ? -14.012 2.426 6.019 1.00 89.88 81 ILE A C 1
ATOM 641 O O . ILE A 1 81 ? -13.283 3.176 6.667 1.00 89.88 81 ILE A O 1
ATOM 645 N N . GLY A 1 82 ? -15.151 2.845 5.460 1.00 88.94 82 GLY A N 1
ATOM 646 C CA . GLY A 1 82 ? -15.585 4.237 5.377 1.00 88.94 82 GLY A CA 1
ATOM 647 C C . GLY A 1 82 ? -15.238 4.871 4.032 1.00 88.94 82 GLY A C 1
ATOM 648 O O . GLY A 1 82 ? -14.301 4.456 3.352 1.00 88.94 82 GLY A O 1
ATOM 649 N N . GLU A 1 83 ? -16.004 5.890 3.647 1.00 86.56 83 GLU A N 1
ATOM 650 C CA . GLU A 1 83 ? -15.874 6.576 2.355 1.00 86.56 83 GLU A CA 1
ATOM 651 C C . GLU A 1 83 ? -14.497 7.230 2.171 1.00 86.56 83 GLU A C 1
ATOM 653 O O . GLU A 1 83 ? -13.836 7.006 1.161 1.00 86.56 83 GLU A O 1
ATOM 658 N N . GLU A 1 84 ? -14.018 7.963 3.179 1.00 83.75 84 GLU A N 1
ATOM 659 C CA . GLU A 1 84 ? -12.705 8.621 3.151 1.00 83.75 84 GLU A CA 1
ATOM 660 C C . GLU A 1 84 ? -11.561 7.611 2.988 1.00 83.75 84 GLU A C 1
ATOM 662 O O . GLU A 1 84 ? -10.779 7.708 2.048 1.00 83.75 84 GLU A O 1
ATOM 667 N N . ALA A 1 85 ? -11.526 6.569 3.826 1.00 85.88 85 ALA A N 1
ATOM 668 C CA . ALA A 1 85 ? -10.509 5.521 3.739 1.00 85.88 85 ALA A CA 1
ATOM 669 C C . ALA A 1 85 ? -10.565 4.761 2.403 1.00 85.88 85 ALA A C 1
ATOM 671 O O . ALA A 1 85 ? -9.536 4.347 1.877 1.00 85.88 85 ALA A O 1
ATOM 672 N N . THR A 1 86 ? -11.758 4.584 1.831 1.00 89.31 86 THR A N 1
ATOM 673 C CA . THR A 1 86 ? -11.919 3.973 0.504 1.00 89.31 86 THR A CA 1
ATOM 674 C C . THR A 1 86 ? -11.315 4.850 -0.579 1.00 89.31 86 THR A C 1
ATOM 676 O O . THR A 1 86 ? -10.555 4.354 -1.409 1.00 89.31 86 THR A O 1
ATOM 679 N N . ASN A 1 87 ? -11.604 6.151 -0.547 1.00 85.62 87 ASN A N 1
ATOM 680 C CA . ASN A 1 87 ? -11.037 7.111 -1.485 1.00 85.62 87 ASN A CA 1
ATOM 681 C C . ASN A 1 87 ? -9.508 7.155 -1.378 1.00 85.62 87 ASN A C 1
ATOM 683 O O . ASN A 1 87 ? -8.838 7.059 -2.405 1.00 85.62 87 ASN A O 1
ATOM 687 N N . ASP A 1 88 ? -8.954 7.201 -0.165 1.00 84.38 88 ASP A N 1
ATOM 688 C CA . ASP A 1 88 ? -7.504 7.174 0.062 1.00 84.38 88 ASP A CA 1
ATOM 689 C C . ASP A 1 88 ? -6.852 5.927 -0.548 1.00 84.38 88 ASP A C 1
ATOM 691 O O . ASP A 1 88 ? -5.841 6.022 -1.250 1.00 84.38 88 ASP A O 1
ATOM 695 N N . MET A 1 89 ? -7.460 4.755 -0.340 1.00 91.81 89 MET A N 1
ATOM 696 C CA . MET A 1 89 ? -6.973 3.490 -0.891 1.00 91.81 89 MET A CA 1
ATOM 697 C C . MET A 1 89 ? -7.052 3.450 -2.419 1.00 91.81 89 MET A C 1
ATOM 699 O O . MET A 1 89 ? -6.099 3.011 -3.062 1.00 91.81 89 MET A O 1
ATOM 703 N N . LEU A 1 90 ? -8.158 3.912 -3.012 1.00 87.19 90 LEU A N 1
ATOM 704 C CA . LEU A 1 90 ? -8.338 3.949 -4.468 1.00 87.19 90 LEU A CA 1
ATOM 705 C C . LEU A 1 90 ? -7.345 4.905 -5.135 1.00 87.19 90 LEU A C 1
ATOM 707 O O . LEU A 1 90 ? -6.738 4.555 -6.148 1.00 87.19 90 LEU A O 1
ATOM 711 N N . VAL A 1 91 ? -7.141 6.084 -4.544 1.00 82.19 91 VAL A N 1
ATOM 712 C CA . VAL A 1 91 ? -6.156 7.068 -5.007 1.00 82.19 91 VAL A CA 1
ATOM 713 C C . VAL A 1 91 ? -4.745 6.494 -4.881 1.00 82.19 91 VAL A C 1
ATOM 715 O O . VAL A 1 91 ? -3.992 6.489 -5.854 1.00 82.19 91 VAL A O 1
ATOM 718 N N . GLY A 1 92 ? -4.391 5.936 -3.721 1.00 86.00 92 GLY A N 1
ATOM 719 C CA . GLY A 1 92 ? -3.087 5.312 -3.511 1.00 86.00 92 GLY A CA 1
ATOM 720 C C . GLY A 1 92 ? -2.815 4.166 -4.493 1.00 86.00 92 GLY A C 1
ATOM 721 O O . GLY A 1 92 ? -1.732 4.095 -5.073 1.00 86.00 92 GLY A O 1
ATOM 722 N N . LEU A 1 93 ? -3.809 3.304 -4.731 1.00 89.06 93 LEU A N 1
ATOM 723 C CA . LEU A 1 93 ? -3.717 2.199 -5.688 1.00 89.06 93 LEU A CA 1
ATOM 724 C C . LEU A 1 93 ? -3.491 2.694 -7.115 1.00 89.06 93 LEU A C 1
ATOM 726 O O . LEU A 1 93 ? -2.578 2.207 -7.779 1.00 89.06 93 LEU A O 1
ATOM 730 N N . ALA A 1 94 ? -4.261 3.682 -7.575 1.00 82.69 94 ALA A N 1
ATOM 731 C CA . ALA A 1 94 ? -4.091 4.253 -8.909 1.00 82.69 94 ALA A CA 1
ATOM 732 C C . ALA A 1 94 ? -2.665 4.798 -9.122 1.00 82.69 94 ALA A C 1
ATOM 734 O O . ALA A 1 94 ? -2.046 4.518 -10.150 1.00 82.69 94 ALA A O 1
ATOM 735 N N . THR A 1 95 ? -2.103 5.489 -8.122 1.00 82.06 95 THR A N 1
ATOM 736 C CA . THR A 1 95 ? -0.726 6.010 -8.171 1.00 82.06 95 THR A CA 1
ATOM 737 C C . THR A 1 95 ? 0.303 4.897 -8.338 1.00 82.06 95 THR A C 1
ATOM 739 O O . THR A 1 95 ? 1.196 4.979 -9.180 1.00 82.06 95 THR A O 1
ATOM 742 N N . VAL A 1 96 ? 0.199 3.849 -7.520 1.00 89.31 96 VAL A N 1
ATOM 743 C CA . VAL A 1 96 ? 1.180 2.757 -7.513 1.00 89.31 96 VAL A CA 1
ATOM 744 C C . VAL A 1 96 ? 1.084 1.922 -8.785 1.00 89.31 96 VAL A C 1
ATOM 746 O O . VAL A 1 96 ? 2.107 1.487 -9.311 1.00 89.31 96 VAL A O 1
ATOM 749 N N . VAL A 1 97 ? -0.122 1.738 -9.324 1.00 85.12 97 VAL A N 1
ATOM 750 C CA . VAL A 1 97 ? -0.333 1.094 -10.626 1.00 85.12 97 VAL A CA 1
ATOM 751 C C . VAL A 1 97 ? 0.351 1.878 -11.740 1.00 85.12 97 VAL A C 1
ATOM 753 O O . VAL A 1 97 ? 1.105 1.279 -12.502 1.00 85.12 97 VAL A O 1
ATOM 756 N N . LEU A 1 98 ? 0.158 3.200 -11.789 1.00 83.31 98 LEU A N 1
ATOM 757 C CA . LEU A 1 98 ? 0.797 4.070 -12.779 1.00 83.31 98 LEU A CA 1
ATOM 758 C C . LEU A 1 98 ? 2.327 3.960 -12.726 1.00 83.31 98 LEU A C 1
ATOM 760 O O . LEU A 1 98 ? 2.978 3.748 -13.749 1.00 83.31 98 LEU A O 1
ATOM 764 N N . VAL A 1 99 ? 2.911 4.072 -11.530 1.00 86.88 99 VAL A N 1
ATOM 765 C CA . VAL A 1 99 ? 4.370 3.998 -11.363 1.00 86.88 99 VAL A CA 1
ATOM 766 C C . VAL A 1 99 ? 4.903 2.619 -11.747 1.00 86.88 99 VAL A C 1
ATOM 768 O O . VAL A 1 99 ? 5.885 2.539 -12.480 1.00 86.88 99 VAL A O 1
ATOM 771 N N . ASN A 1 100 ? 4.247 1.536 -11.320 1.00 87.31 100 ASN A N 1
ATOM 772 C CA . ASN A 1 100 ? 4.651 0.182 -11.700 1.00 87.31 100 ASN A CA 1
ATOM 773 C C . ASN A 1 100 ? 4.579 -0.040 -13.213 1.00 87.31 100 ASN A C 1
ATOM 775 O O . ASN A 1 100 ? 5.510 -0.600 -13.779 1.00 87.31 100 ASN A O 1
ATOM 779 N N . GLN A 1 101 ? 3.520 0.428 -13.880 1.00 84.00 101 GLN A N 1
ATOM 780 C CA . GLN A 1 101 ? 3.406 0.345 -15.338 1.00 84.00 101 GLN A CA 1
ATOM 781 C C . GLN A 1 101 ? 4.592 1.024 -16.028 1.00 84.00 101 GLN A C 1
ATOM 783 O O . GLN A 1 101 ? 5.227 0.411 -16.883 1.00 84.00 101 GLN A O 1
ATOM 788 N N . LYS A 1 102 ? 4.965 2.238 -15.601 1.00 86.44 102 LYS A N 1
ATOM 789 C CA . LYS A 1 102 ? 6.128 2.942 -16.163 1.00 86.44 102 LYS A CA 1
ATOM 790 C C . LYS A 1 102 ? 7.458 2.260 -15.861 1.00 86.44 102 LYS A C 1
ATOM 792 O O . LYS A 1 102 ? 8.316 2.202 -16.737 1.00 86.44 102 LYS A O 1
ATOM 797 N N . LEU A 1 103 ? 7.623 1.682 -14.673 1.00 86.81 103 LEU A N 1
ATOM 798 C CA . LEU A 1 103 ? 8.797 0.860 -14.364 1.00 86.81 103 LEU A CA 1
ATOM 799 C C . LEU A 1 103 ? 8.883 -0.376 -15.271 1.00 86.81 103 LEU A C 1
ATOM 801 O O . LEU A 1 103 ? 9.968 -0.698 -15.750 1.00 86.81 103 LEU A O 1
ATOM 805 N N . PHE A 1 104 ? 7.760 -1.046 -15.545 1.00 84.12 104 PHE A N 1
ATOM 806 C CA . PHE A 1 104 ? 7.733 -2.196 -16.448 1.00 84.12 104 PHE A CA 1
ATOM 807 C C . PHE A 1 104 ? 8.037 -1.807 -17.898 1.00 84.12 104 PHE A C 1
ATOM 809 O O . PHE A 1 104 ? 8.834 -2.488 -18.540 1.00 84.12 104 PHE A O 1
ATOM 816 N N . GLU A 1 105 ? 7.474 -0.704 -18.399 1.00 84.88 105 GLU A N 1
ATOM 817 C CA . GLU A 1 105 ? 7.789 -0.167 -19.733 1.00 84.88 105 GLU A CA 1
ATOM 818 C C . GLU A 1 105 ? 9.292 0.140 -19.876 1.00 84.88 105 GLU A C 1
ATOM 820 O O . GLU A 1 105 ? 9.922 -0.224 -20.873 1.00 84.88 105 GLU A O 1
ATOM 825 N N . LEU A 1 106 ? 9.899 0.764 -18.859 1.00 86.06 106 LEU A N 1
ATOM 826 C CA . LEU A 1 106 ? 11.337 1.049 -18.843 1.00 86.06 106 LEU A CA 1
ATOM 827 C C . LEU A 1 106 ? 12.169 -0.234 -18.829 1.00 86.06 106 LEU A C 1
ATOM 829 O O . LEU A 1 106 ? 13.105 -0.364 -19.616 1.00 86.06 106 LEU A O 1
ATOM 833 N N . ALA A 1 107 ? 11.797 -1.209 -17.999 1.00 83.00 107 ALA A N 1
ATOM 834 C CA . ALA A 1 107 ? 12.489 -2.492 -17.938 1.00 83.00 107 ALA A CA 1
ATOM 835 C C . ALA A 1 107 ? 12.424 -3.252 -19.276 1.00 83.00 107 ALA A C 1
ATOM 837 O O . ALA A 1 107 ? 13.416 -3.843 -19.696 1.00 83.00 107 ALA A O 1
ATOM 838 N N . GLN A 1 108 ? 11.286 -3.203 -19.977 1.00 81.62 108 GLN A N 1
ATOM 839 C CA . GLN A 1 108 ? 11.114 -3.830 -21.295 1.00 81.62 108 GLN A CA 1
ATOM 840 C C . GLN A 1 108 ? 11.917 -3.137 -22.401 1.00 81.62 108 GLN A C 1
ATOM 842 O O . GLN A 1 108 ? 12.361 -3.792 -23.341 1.00 81.62 108 GLN A O 1
ATOM 847 N N . THR A 1 109 ? 12.108 -1.822 -22.295 1.00 84.00 109 THR A N 1
ATOM 848 C CA . THR A 1 109 ? 12.856 -1.021 -23.278 1.00 84.00 109 THR A CA 1
ATOM 849 C C . THR A 1 109 ? 14.354 -0.929 -22.976 1.00 84.00 109 THR A C 1
ATOM 851 O O . THR A 1 109 ? 15.092 -0.323 -23.749 1.00 84.00 109 THR A O 1
ATOM 854 N N . GLY A 1 110 ? 14.819 -1.546 -21.882 1.00 79.06 110 GLY A N 1
ATOM 855 C CA . GLY A 1 110 ? 16.217 -1.489 -21.447 1.00 79.06 110 GLY A CA 1
ATOM 856 C C . GLY A 1 110 ? 16.634 -0.114 -20.919 1.00 79.06 110 GLY A C 1
ATOM 857 O O . GLY A 1 110 ? 17.814 0.221 -20.958 1.00 79.06 110 GLY A O 1
ATOM 858 N N . GLY A 1 111 ? 15.674 0.697 -20.468 1.00 79.00 111 GLY A N 1
ATOM 859 C CA . GLY A 1 111 ? 15.937 2.009 -19.894 1.00 79.00 111 GLY A CA 1
ATOM 860 C C . GLY A 1 111 ? 16.655 1.910 -18.549 1.00 79.00 111 GLY A C 1
ATOM 861 O O . GLY A 1 111 ? 16.342 1.054 -17.721 1.00 79.00 111 GLY A O 1
ATOM 862 N N . GLU A 1 112 ? 17.598 2.818 -18.314 1.00 76.81 112 GLU A N 1
ATOM 863 C CA . GLU A 1 112 ? 18.251 2.952 -17.014 1.00 76.81 112 GLU A CA 1
ATOM 864 C C . GLU A 1 112 ? 17.405 3.821 -16.081 1.00 76.81 112 GLU A C 1
ATOM 866 O O . GLU A 1 112 ? 16.879 4.865 -16.472 1.00 76.81 112 GLU A O 1
ATOM 871 N N . VAL A 1 113 ? 17.301 3.395 -14.825 1.00 77.81 113 VAL A N 1
ATOM 872 C CA . VAL A 1 113 ? 16.742 4.197 -13.736 1.00 77.81 113 VAL A CA 1
ATOM 873 C C . VAL A 1 113 ? 17.839 4.380 -12.695 1.00 77.81 113 VAL A C 1
ATOM 875 O O . VAL A 1 113 ? 18.655 3.481 -12.490 1.00 77.81 113 VAL A O 1
ATOM 878 N N . GLY A 1 114 ? 17.876 5.553 -12.060 1.00 81.44 114 GLY A N 1
ATOM 879 C CA . GLY A 1 114 ? 18.805 5.834 -10.964 1.00 81.44 114 GLY A CA 1
ATOM 880 C C . GLY A 1 114 ? 18.587 4.931 -9.742 1.00 81.44 114 GLY A C 1
ATOM 881 O O . GLY A 1 114 ? 17.853 3.946 -9.785 1.00 81.44 114 GLY A O 1
ATOM 882 N N . ASP A 1 115 ? 19.213 5.283 -8.618 1.00 87.25 115 ASP A N 1
ATOM 883 C CA . ASP A 1 115 ? 19.099 4.505 -7.380 1.00 87.25 115 ASP A CA 1
ATOM 884 C C . ASP A 1 115 ? 17.632 4.351 -6.926 1.00 87.25 115 ASP A C 1
ATOM 886 O O . ASP A 1 115 ? 16.978 5.300 -6.493 1.00 87.25 115 ASP A O 1
ATOM 890 N N . LEU A 1 116 ? 17.124 3.118 -7.008 1.00 87.94 116 LEU A N 1
ATOM 891 C CA . LEU A 1 116 ? 15.754 2.762 -6.649 1.00 87.94 116 LEU A CA 1
ATOM 892 C C . LEU A 1 116 ? 15.551 2.568 -5.142 1.00 87.94 116 LEU A C 1
ATOM 894 O O . LEU A 1 116 ? 14.429 2.288 -4.724 1.00 87.94 116 LEU A O 1
ATOM 898 N N . LYS A 1 117 ? 16.593 2.681 -4.309 1.00 88.69 117 LYS A N 1
ATOM 899 C CA . LYS A 1 117 ? 16.520 2.356 -2.878 1.00 88.69 117 LYS A CA 1
ATOM 900 C C . LYS A 1 117 ? 15.430 3.135 -2.143 1.00 88.69 117 LYS A C 1
ATOM 902 O O . LYS A 1 117 ? 14.672 2.545 -1.373 1.00 88.69 117 LYS A O 1
ATOM 907 N N . GLU A 1 118 ? 15.326 4.441 -2.389 1.00 88.31 118 GLU A N 1
ATOM 908 C CA . GLU A 1 118 ? 14.278 5.262 -1.771 1.00 88.31 118 GLU A CA 1
ATOM 909 C C . GLU A 1 118 ? 12.886 4.834 -2.267 1.00 88.31 118 GLU A C 1
ATOM 911 O O . GLU A 1 118 ? 11.980 4.613 -1.462 1.00 88.31 118 GLU A O 1
ATOM 916 N N . LEU A 1 119 ? 12.729 4.629 -3.581 1.00 89.50 119 LEU A N 1
ATOM 917 C CA . LEU A 1 119 ? 11.476 4.172 -4.186 1.00 89.50 119 LEU A CA 1
ATOM 918 C C . LEU A 1 119 ? 11.025 2.826 -3.604 1.00 89.50 119 LEU A C 1
ATOM 920 O O . LEU A 1 119 ? 9.851 2.656 -3.284 1.00 89.50 119 LEU A O 1
ATOM 924 N N . GLN A 1 120 ? 11.952 1.886 -3.412 1.00 90.56 120 GLN A N 1
ATOM 925 C CA . GLN A 1 120 ? 11.682 0.587 -2.796 1.00 90.56 120 GLN A CA 1
ATOM 926 C C . GLN A 1 120 ? 11.193 0.727 -1.352 1.00 90.56 120 GLN A C 1
ATOM 928 O O . GLN A 1 120 ? 10.227 0.065 -0.974 1.00 90.56 120 GLN A O 1
ATOM 933 N N . GLY A 1 121 ? 11.807 1.605 -0.553 1.00 90.25 121 GLY A N 1
ATOM 934 C CA . GLY A 1 121 ? 11.355 1.884 0.813 1.00 90.25 121 GLY A CA 1
ATOM 935 C C . GLY A 1 121 ? 9.916 2.406 0.854 1.00 90.25 121 GLY A C 1
ATOM 936 O O . GLY A 1 121 ? 9.091 1.914 1.635 1.00 90.25 121 GLY A O 1
ATOM 937 N N . TRP A 1 122 ? 9.583 3.340 -0.043 1.00 91.25 122 TRP A N 1
ATOM 938 C CA . TRP A 1 122 ? 8.219 3.851 -0.191 1.00 91.25 122 TRP A CA 1
ATOM 939 C C . TRP A 1 122 ? 7.235 2.762 -0.646 1.00 91.25 122 TRP A C 1
ATOM 941 O O . TRP A 1 122 ? 6.164 2.624 -0.053 1.00 91.25 122 TRP A O 1
ATOM 951 N N . MET A 1 123 ? 7.614 1.946 -1.633 1.00 93.25 123 MET A N 1
ATOM 952 C CA . MET A 1 123 ? 6.811 0.828 -2.147 1.00 93.25 123 MET A CA 1
ATOM 953 C C . MET A 1 123 ? 6.493 -0.200 -1.061 1.00 93.25 123 MET A C 1
ATOM 955 O O . MET A 1 123 ? 5.337 -0.574 -0.886 1.00 93.25 123 MET A O 1
ATOM 959 N N . ILE A 1 124 ? 7.490 -0.635 -0.289 1.00 93.50 124 ILE A N 1
ATOM 960 C CA . ILE A 1 124 ? 7.280 -1.606 0.792 1.00 93.50 124 ILE A CA 1
ATOM 961 C C . ILE A 1 124 ? 6.360 -1.024 1.873 1.00 93.50 124 ILE A C 1
ATOM 963 O O . ILE A 1 124 ? 5.463 -1.717 2.354 1.00 93.50 124 ILE A O 1
ATOM 967 N N . SER A 1 125 ? 6.541 0.251 2.230 1.00 94.19 125 SER A N 1
ATOM 968 C CA . SER A 1 125 ? 5.696 0.930 3.222 1.00 94.19 125 SER A CA 1
ATOM 969 C C . SER A 1 125 ? 4.238 1.021 2.759 1.00 94.19 125 SER A C 1
ATOM 971 O O . SER A 1 125 ? 3.321 0.722 3.529 1.00 94.19 125 SER A O 1
ATOM 973 N N . TYR A 1 126 ? 4.024 1.358 1.483 1.00 95.56 126 TYR A N 1
ATOM 974 C CA . TYR A 1 126 ? 2.708 1.345 0.847 1.00 95.56 126 TYR A CA 1
ATOM 975 C C . TYR A 1 126 ? 2.064 -0.043 0.907 1.00 95.56 126 TYR A C 1
ATOM 977 O O . TYR A 1 126 ? 0.916 -0.169 1.340 1.00 95.56 126 TYR A O 1
ATOM 985 N N . TRP A 1 127 ? 2.794 -1.089 0.507 1.00 94.44 127 TRP A N 1
ATOM 986 C CA . TRP A 1 127 ? 2.265 -2.453 0.488 1.00 94.44 127 TRP A CA 1
ATOM 987 C C . TRP A 1 127 ? 1.938 -2.964 1.886 1.00 94.44 127 TRP A C 1
ATOM 989 O O . TRP A 1 127 ? 0.906 -3.607 2.063 1.00 94.44 127 TRP A O 1
ATOM 999 N N . LEU A 1 128 ? 2.736 -2.618 2.898 1.00 96.75 128 LEU A N 1
ATOM 1000 C CA . LEU A 1 128 ? 2.434 -2.962 4.285 1.00 96.75 128 LEU A CA 1
ATOM 1001 C C . LEU A 1 128 ? 1.126 -2.311 4.756 1.00 96.75 128 LEU A C 1
ATOM 1003 O O . LEU A 1 128 ? 0.234 -3.004 5.251 1.00 96.75 128 LEU A O 1
ATOM 1007 N N . ALA A 1 129 ? 0.998 -0.992 4.584 1.00 96.81 129 ALA A N 1
ATOM 1008 C CA . ALA A 1 129 ? -0.187 -0.252 5.011 1.00 96.81 129 ALA A CA 1
ATOM 1009 C C . ALA A 1 129 ? -1.449 -0.730 4.279 1.00 96.81 129 ALA A C 1
ATOM 1011 O O . ALA A 1 129 ? -2.445 -1.072 4.918 1.00 96.81 129 ALA A O 1
ATOM 1012 N N . SER A 1 130 ? -1.380 -0.839 2.950 1.00 95.31 130 SER A N 1
ATOM 1013 C CA . SER A 1 130 ? -2.508 -1.276 2.123 1.00 95.31 130 SER A CA 1
ATOM 1014 C C . SER A 1 130 ? -2.914 -2.726 2.395 1.00 95.31 130 SER A C 1
ATOM 1016 O O . SER A 1 130 ? -4.107 -3.012 2.479 1.00 95.31 130 SER A O 1
ATOM 1018 N N . SER A 1 131 ? -1.956 -3.632 2.628 1.00 94.75 131 SER A N 1
ATOM 1019 C CA . SER A 1 131 ? -2.254 -5.032 2.967 1.00 94.75 131 SER A CA 1
ATOM 1020 C C . SER A 1 131 ? -2.991 -5.161 4.299 1.00 94.75 131 SER A C 1
ATOM 1022 O O . SER A 1 131 ? -3.869 -6.011 4.430 1.00 94.75 131 SER A O 1
ATOM 1024 N N . CYS A 1 132 ? -2.689 -4.306 5.284 1.00 96.38 132 CYS A N 1
ATOM 1025 C CA . CYS A 1 132 ? -3.428 -4.293 6.547 1.00 96.38 132 CYS A CA 1
ATOM 1026 C C . CYS A 1 132 ? -4.886 -3.861 6.334 1.00 96.38 132 CYS A C 1
ATOM 1028 O O . CYS A 1 132 ? -5.799 -4.505 6.848 1.00 96.38 132 CYS A O 1
ATOM 1030 N N . VAL A 1 133 ? -5.112 -2.805 5.542 1.00 95.56 133 VAL A N 1
ATOM 1031 C CA . VAL A 1 133 ? -6.467 -2.345 5.193 1.00 95.56 133 VAL A CA 1
ATOM 1032 C C . VAL A 1 133 ? -7.228 -3.431 4.432 1.00 95.56 133 VAL A C 1
ATOM 1034 O O . VAL A 1 133 ? -8.388 -3.698 4.742 1.00 95.56 133 VAL A O 1
ATOM 1037 N N . TYR A 1 134 ? -6.563 -4.111 3.496 1.00 91.25 134 TYR A N 1
ATOM 1038 C CA . TYR A 1 134 ? -7.130 -5.233 2.752 1.00 91.25 134 TYR A CA 1
ATOM 1039 C C . TYR A 1 134 ? -7.519 -6.395 3.669 1.00 91.25 134 TYR A C 1
ATOM 1041 O O . TYR A 1 134 ? -8.650 -6.864 3.621 1.00 91.25 134 TYR A O 1
ATOM 1049 N N . CYS A 1 135 ? -6.618 -6.826 4.555 1.00 92.69 135 CYS A N 1
ATOM 1050 C CA . CYS A 1 135 ? -6.897 -7.887 5.524 1.00 92.69 135 CYS A CA 1
ATOM 1051 C C . CYS A 1 135 ? -8.133 -7.551 6.374 1.00 92.69 135 CYS A C 1
ATOM 1053 O O . CYS A 1 135 ? -9.045 -8.369 6.504 1.00 92.69 135 CYS A O 1
ATOM 1055 N N . TYR A 1 136 ? -8.241 -6.307 6.851 1.00 93.38 136 TYR A N 1
ATOM 1056 C CA . TYR A 1 136 ? -9.439 -5.866 7.558 1.00 93.38 136 TYR A CA 1
ATOM 1057 C C . TYR A 1 136 ? -10.696 -5.859 6.678 1.00 93.38 136 TYR A C 1
ATOM 1059 O O . TYR A 1 136 ? -11.762 -6.240 7.154 1.00 93.38 136 TYR A O 1
ATOM 1067 N N . HIS A 1 137 ? -10.604 -5.436 5.414 1.00 88.75 137 HIS A N 1
ATOM 1068 C CA . HIS A 1 137 ? -11.742 -5.376 4.491 1.00 88.75 137 HIS A CA 1
ATOM 1069 C C . HIS A 1 137 ? -12.427 -6.743 4.308 1.00 88.75 137 HIS A C 1
ATOM 1071 O O . HIS A 1 137 ? -13.658 -6.797 4.255 1.00 88.75 137 HIS A O 1
ATOM 1077 N N . PHE A 1 138 ? -11.660 -7.840 4.289 1.00 86.06 138 PHE A N 1
ATOM 1078 C CA . PHE A 1 138 ? -12.203 -9.199 4.160 1.00 86.06 138 PHE A CA 1
ATOM 1079 C C . PHE A 1 138 ? -12.613 -9.822 5.496 1.00 86.06 138 PHE A C 1
ATOM 1081 O O . PHE A 1 138 ? -13.724 -10.339 5.604 1.00 86.06 138 PHE A O 1
ATOM 1088 N N . ASP A 1 139 ? -11.766 -9.743 6.524 1.00 87.44 139 ASP A N 1
ATOM 1089 C CA . ASP A 1 139 ? -11.993 -10.495 7.766 1.00 87.44 139 ASP A CA 1
ATOM 1090 C C . ASP A 1 139 ? -12.754 -9.706 8.835 1.00 87.44 139 ASP A C 1
ATOM 1092 O O . ASP A 1 139 ? -13.276 -10.284 9.789 1.00 87.44 139 ASP A O 1
ATOM 1096 N N . ARG A 1 140 ? -12.801 -8.375 8.699 1.00 84.25 140 ARG A N 1
ATOM 1097 C CA . ARG A 1 140 ? -13.392 -7.414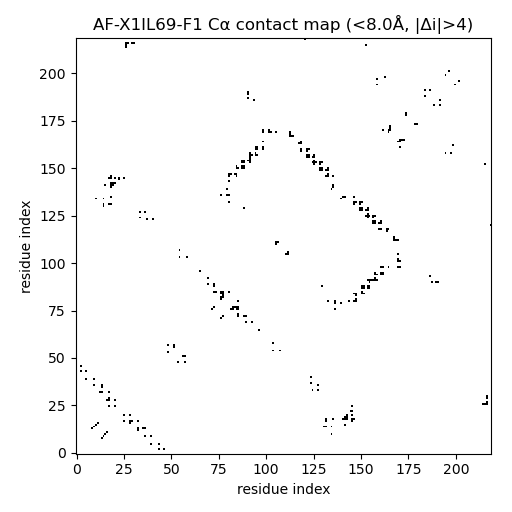 9.652 1.00 84.25 140 ARG A CA 1
ATOM 1098 C C . ARG A 1 140 ? -12.858 -7.526 11.080 1.00 84.25 140 ARG A C 1
ATOM 1100 O O . ARG A 1 140 ? -13.507 -7.084 12.028 1.00 84.25 140 ARG A O 1
ATOM 1107 N N . LYS A 1 141 ? -11.665 -8.096 11.243 1.00 88.88 141 LYS A N 1
ATOM 1108 C CA . LYS A 1 141 ? -10.997 -8.275 12.534 1.00 88.88 141 LYS A CA 1
ATOM 1109 C C . LYS A 1 141 ? -9.970 -7.179 12.763 1.00 88.88 141 LYS A C 1
ATOM 1111 O O . LYS A 1 141 ? -9.084 -6.970 11.941 1.00 88.88 141 LYS A O 1
ATOM 1116 N N . GLY A 1 142 ? -10.067 -6.526 13.915 1.00 91.00 142 GLY A N 1
ATOM 1117 C CA . GLY A 1 142 ? -9.153 -5.472 14.340 1.00 91.00 142 GLY A CA 1
ATOM 1118 C C . GLY A 1 142 ? -9.859 -4.156 14.628 1.00 91.00 142 GLY A C 1
ATOM 1119 O O . GLY A 1 142 ? -11.087 -4.062 14.647 1.00 91.00 142 GLY A O 1
ATOM 1120 N N . ASN A 1 143 ? -9.059 -3.128 14.865 1.00 88.25 143 ASN A N 1
ATOM 1121 C CA 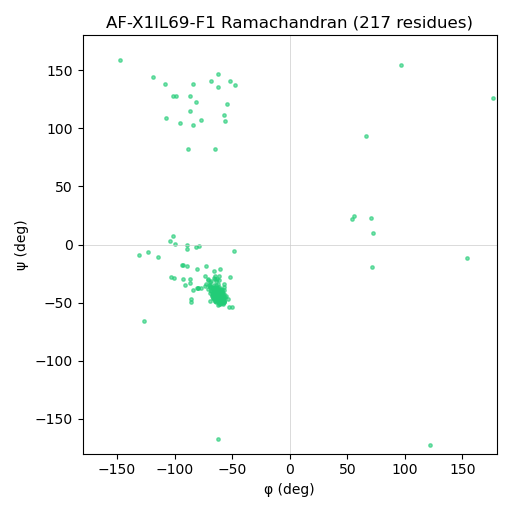. ASN A 1 143 ? -9.518 -1.792 15.187 1.00 88.25 143 ASN A CA 1
ATOM 1122 C C . ASN A 1 143 ? -9.783 -0.992 13.903 1.00 88.25 143 ASN A C 1
ATOM 1124 O O . ASN A 1 143 ? -8.858 -0.660 13.161 1.00 88.25 143 ASN A O 1
ATOM 1128 N N . SER A 1 144 ? -11.045 -0.633 13.662 1.00 88.81 144 SER A N 1
ATOM 1129 C CA . SER A 1 144 ? -11.450 0.162 12.496 1.00 88.81 144 SER A CA 1
ATOM 1130 C C . SER A 1 144 ? -10.797 1.549 12.453 1.00 88.81 144 SER A C 1
ATOM 1132 O O . SER A 1 144 ? -10.576 2.088 11.370 1.00 88.81 144 SER A O 1
ATOM 1134 N N . GLN A 1 145 ? -10.428 2.124 13.601 1.00 86.44 145 GLN A N 1
ATOM 1135 C CA . GLN A 1 145 ? -9.686 3.382 13.647 1.00 86.44 145 GLN A CA 1
ATOM 1136 C C . GLN A 1 145 ? -8.265 3.213 13.100 1.00 86.44 145 GLN A C 1
ATOM 1138 O O . GLN A 1 145 ? -7.816 4.055 12.322 1.00 86.44 145 GLN A O 1
ATOM 1143 N N . ASN A 1 146 ? -7.589 2.100 13.415 1.00 90.25 146 ASN A N 1
ATOM 1144 C CA . ASN A 1 146 ? -6.278 1.795 12.835 1.00 90.25 146 ASN A CA 1
ATOM 1145 C C . ASN A 1 146 ? -6.375 1.671 11.315 1.00 90.25 146 ASN A C 1
ATOM 1147 O O . ASN A 1 146 ? -5.513 2.170 10.605 1.00 90.25 146 ASN A O 1
ATOM 1151 N N . VAL A 1 147 ? -7.448 1.062 10.809 1.00 93.81 147 VAL A N 1
ATOM 1152 C CA . VAL A 1 147 ? -7.676 0.882 9.368 1.00 93.81 147 VAL A CA 1
ATOM 1153 C C . VAL A 1 147 ? -7.768 2.220 8.642 1.00 93.81 147 VAL A C 1
ATOM 1155 O O . VAL A 1 147 ? -7.139 2.385 7.603 1.00 93.81 147 VAL A O 1
ATOM 1158 N N . ARG A 1 148 ? -8.486 3.200 9.204 1.00 87.81 148 ARG A N 1
ATOM 1159 C CA . ARG A 1 148 ? -8.565 4.552 8.624 1.00 87.81 148 ARG A CA 1
ATOM 1160 C C . ARG A 1 148 ? -7.201 5.240 8.597 1.00 87.81 148 ARG A C 1
ATOM 1162 O O . ARG A 1 148 ? -6.825 5.811 7.580 1.00 87.81 148 ARG A O 1
ATOM 1169 N N . VAL A 1 149 ? -6.431 5.133 9.682 1.00 85.81 149 VAL A N 1
ATOM 1170 C CA . VAL A 1 149 ? -5.069 5.692 9.742 1.00 85.81 149 VAL A CA 1
ATOM 1171 C C . VAL A 1 149 ? -4.144 5.012 8.726 1.00 85.81 149 VAL A C 1
ATOM 1173 O O . VAL A 1 149 ? -3.371 5.686 8.052 1.00 85.81 149 VAL A O 1
ATOM 1176 N N . LEU A 1 150 ? -4.241 3.690 8.574 1.00 93.75 150 LEU A N 1
ATOM 1177 C CA . LEU A 1 150 ? -3.444 2.920 7.617 1.00 93.75 150 LEU A CA 1
ATOM 1178 C C . LEU A 1 150 ? -3.831 3.216 6.163 1.00 93.75 150 LEU A C 1
ATOM 1180 O O . LEU A 1 150 ? -2.947 3.264 5.312 1.00 93.75 150 LEU A O 1
ATOM 1184 N N . ALA A 1 151 ? -5.112 3.464 5.877 1.00 90.44 151 ALA A N 1
ATOM 1185 C CA . ALA A 1 151 ? -5.564 3.917 4.562 1.00 90.44 151 ALA A CA 1
ATOM 1186 C C . ALA A 1 151 ? -4.931 5.269 4.206 1.00 90.44 151 ALA A C 1
ATOM 1188 O O . ALA A 1 151 ? -4.288 5.386 3.161 1.00 90.44 151 ALA A O 1
ATOM 1189 N N . TYR A 1 152 ? -4.978 6.230 5.131 1.00 85.06 152 TYR A N 1
ATOM 1190 C CA . TYR A 1 152 ? -4.303 7.517 4.973 1.00 85.06 152 TYR A CA 1
ATOM 1191 C C . TYR A 1 152 ? -2.779 7.368 4.801 1.00 85.06 152 TYR A C 1
ATOM 1193 O O . TYR A 1 152 ? -2.179 7.995 3.927 1.00 85.06 152 TYR A O 1
ATOM 1201 N N . TRP A 1 153 ? -2.123 6.498 5.581 1.00 90.19 153 TRP A N 1
ATOM 1202 C CA . TRP A 1 153 ? -0.691 6.221 5.405 1.00 90.19 153 TRP A CA 1
ATOM 1203 C C . TRP A 1 153 ? -0.385 5.594 4.049 1.00 90.19 153 TRP A C 1
ATOM 1205 O O . TRP A 1 153 ? 0.624 5.945 3.444 1.00 90.19 153 TRP A O 1
ATOM 1215 N N . SER A 1 154 ? -1.245 4.711 3.538 1.00 93.81 154 SER A N 1
ATOM 1216 C CA . SER A 1 154 ? -1.074 4.153 2.196 1.00 93.81 154 SER A CA 1
ATOM 1217 C C . SER A 1 154 ? -1.107 5.255 1.132 1.00 93.81 154 SER A C 1
ATOM 1219 O O . SER A 1 154 ? -0.224 5.297 0.279 1.00 93.81 154 SER A O 1
ATOM 1221 N N . LEU A 1 155 ? -2.026 6.221 1.236 1.00 87.38 155 LEU A N 1
ATOM 1222 C CA . LEU A 1 155 ? -2.060 7.381 0.346 1.00 87.38 155 LEU A CA 1
ATOM 1223 C C . LEU A 1 155 ? -0.782 8.225 0.472 1.00 87.38 155 LEU A C 1
ATOM 1225 O O . LEU A 1 155 ? -0.170 8.586 -0.534 1.00 87.38 155 LEU A O 1
ATOM 1229 N N . TYR A 1 156 ? -0.335 8.495 1.700 1.00 83.62 156 TYR A N 1
ATOM 1230 C CA . TYR A 1 156 ? 0.911 9.221 1.953 1.00 83.62 156 TYR A CA 1
ATOM 1231 C C . TYR A 1 156 ? 2.127 8.528 1.316 1.00 83.62 156 TYR A C 1
ATOM 1233 O O . TYR A 1 156 ? 2.937 9.172 0.645 1.00 83.62 156 TYR A O 1
ATOM 1241 N N . TYR A 1 157 ? 2.246 7.208 1.482 1.00 88.75 157 TYR A N 1
ATOM 1242 C CA . TYR A 1 157 ? 3.320 6.426 0.876 1.00 88.75 157 TYR A CA 1
ATOM 1243 C C . TYR A 1 157 ? 3.222 6.427 -0.651 1.00 88.75 157 TYR A C 1
ATOM 1245 O O . TYR A 1 157 ? 4.241 6.609 -1.311 1.00 88.75 157 TYR A O 1
ATOM 1253 N N . ALA A 1 158 ? 2.016 6.331 -1.218 1.00 86.69 158 ALA A N 1
ATOM 1254 C CA . ALA A 1 158 ? 1.789 6.453 -2.657 1.00 86.69 158 ALA A CA 1
ATOM 1255 C C . ALA A 1 158 ? 2.261 7.806 -3.215 1.00 86.69 158 ALA A C 1
ATOM 1257 O O . ALA A 1 158 ? 2.910 7.850 -4.260 1.00 86.69 158 ALA A O 1
ATOM 1258 N N . ALA A 1 159 ? 2.034 8.904 -2.494 1.00 81.25 159 ALA A N 1
ATOM 1259 C CA . ALA A 1 159 ? 2.571 10.204 -2.883 1.00 81.25 159 ALA A CA 1
ATOM 1260 C C . ALA A 1 159 ? 4.112 10.246 -2.837 1.00 81.25 159 ALA A C 1
ATOM 1262 O O . ALA A 1 159 ? 4.748 10.831 -3.719 1.00 81.25 159 ALA A O 1
ATOM 1263 N N . GLY A 1 160 ? 4.728 9.586 -1.849 1.00 79.62 160 GLY A N 1
ATOM 1264 C CA . GLY A 1 160 ? 6.180 9.384 -1.788 1.00 79.62 160 GLY A CA 1
ATOM 1265 C C . GLY A 1 160 ? 6.720 8.604 -2.992 1.00 79.62 160 GLY A C 1
ATOM 1266 O O . GLY A 1 160 ? 7.691 9.038 -3.615 1.00 79.62 160 GLY A O 1
ATOM 1267 N N . ILE A 1 161 ? 6.038 7.516 -3.373 1.00 88.62 161 ILE A N 1
ATOM 1268 C CA . ILE A 1 161 ? 6.332 6.705 -4.567 1.00 88.62 161 ILE A CA 1
ATOM 1269 C C . ILE A 1 161 ? 6.279 7.579 -5.821 1.00 88.62 161 ILE A C 1
ATOM 1271 O O . ILE A 1 161 ? 7.239 7.604 -6.587 1.00 88.62 161 ILE A O 1
ATOM 1275 N N . TYR A 1 162 ? 5.198 8.342 -6.006 1.00 83.44 162 TYR A N 1
ATOM 1276 C CA . TYR A 1 162 ? 5.034 9.245 -7.146 1.00 83.44 162 TYR A CA 1
ATOM 1277 C C . TYR A 1 162 ? 6.167 10.270 -7.242 1.00 83.44 162 TYR A C 1
ATOM 1279 O O . TYR A 1 162 ? 6.783 10.426 -8.296 1.00 83.44 162 TYR A O 1
ATOM 1287 N N . ARG A 1 163 ? 6.478 10.953 -6.131 1.00 82.00 163 ARG A N 1
ATOM 1288 C CA . ARG A 1 163 ? 7.550 11.955 -6.082 1.00 82.00 163 ARG A CA 1
ATOM 1289 C C . ARG A 1 163 ? 8.901 11.341 -6.435 1.00 82.00 163 ARG A C 1
ATOM 1291 O O . ARG A 1 163 ? 9.646 11.919 -7.222 1.00 82.00 163 ARG A O 1
ATOM 1298 N N . CYS A 1 164 ? 9.214 10.181 -5.865 1.00 84.12 164 CYS A N 1
ATOM 1299 C CA . CYS A 1 164 ? 10.473 9.495 -6.122 1.00 84.12 164 CYS A CA 1
ATOM 1300 C C . CYS A 1 164 ? 10.557 9.038 -7.591 1.00 84.12 164 CYS A C 1
ATOM 1302 O O . CYS A 1 164 ? 11.545 9.319 -8.262 1.00 84.12 164 CYS A O 1
ATOM 1304 N N . ALA A 1 165 ? 9.483 8.460 -8.137 1.00 86.00 165 ALA A N 1
ATOM 1305 C CA . ALA A 1 165 ? 9.400 8.063 -9.542 1.00 86.00 165 ALA A CA 1
ATOM 1306 C C . ALA A 1 165 ? 9.556 9.253 -10.506 1.00 86.00 165 ALA A C 1
ATOM 1308 O O . ALA A 1 165 ? 10.264 9.151 -11.507 1.00 86.00 165 ALA A O 1
ATOM 1309 N N . LYS A 1 166 ? 8.959 10.408 -10.190 1.00 83.19 166 LYS A N 1
ATOM 1310 C CA . LYS A 1 166 ? 9.166 11.654 -10.941 1.00 83.19 166 LYS A CA 1
ATOM 1311 C C . LYS A 1 166 ? 10.635 12.090 -10.912 1.00 83.19 166 LYS A C 1
ATOM 1313 O O . LYS A 1 166 ? 11.206 12.366 -11.962 1.00 83.19 166 LYS A O 1
ATOM 1318 N N . ASN A 1 167 ? 11.257 12.120 -9.732 1.00 82.44 167 ASN A N 1
ATOM 1319 C CA . ASN A 1 167 ? 12.655 12.541 -9.571 1.00 82.44 167 ASN A CA 1
ATOM 1320 C C . ASN A 1 167 ? 13.644 11.604 -10.278 1.00 82.44 167 ASN A C 1
ATOM 1322 O O . ASN A 1 167 ? 14.679 12.050 -10.760 1.00 82.44 167 ASN A O 1
ATOM 1326 N N . LEU A 1 168 ? 13.308 10.318 -10.360 1.00 85.88 168 LEU A N 1
ATOM 1327 C CA . LEU A 1 168 ? 14.078 9.307 -11.081 1.00 85.88 168 LEU A CA 1
ATOM 1328 C C . LEU A 1 168 ? 13.856 9.342 -12.603 1.00 85.88 168 LEU A C 1
ATOM 1330 O O . LEU A 1 168 ? 14.446 8.537 -13.316 1.00 85.88 168 LEU A O 1
ATOM 1334 N N . GLY A 1 169 ? 12.993 10.231 -13.108 1.00 84.44 169 GLY A N 1
ATOM 1335 C CA . GLY A 1 169 ? 12.650 10.312 -14.530 1.00 84.44 169 GLY A CA 1
ATOM 1336 C C . GLY A 1 169 ? 11.764 9.165 -15.031 1.00 84.44 169 GLY A C 1
ATOM 1337 O O . GLY A 1 169 ? 11.553 9.048 -16.237 1.00 84.44 169 GLY A O 1
ATOM 1338 N N . VAL A 1 170 ? 11.223 8.339 -14.126 1.00 85.31 170 VAL A N 1
ATOM 1339 C CA . VAL A 1 170 ? 10.300 7.239 -14.455 1.00 85.31 170 VAL A CA 1
ATOM 1340 C C . VAL A 1 170 ? 8.977 7.793 -14.970 1.00 85.31 170 VAL A C 1
ATOM 1342 O O . VAL A 1 170 ? 8.432 7.320 -15.965 1.00 85.31 170 VAL A O 1
ATOM 1345 N N . LEU A 1 171 ? 8.470 8.828 -14.299 1.00 81.31 171 LEU A N 1
ATOM 1346 C CA . LEU A 1 171 ? 7.307 9.578 -14.750 1.00 81.31 171 LEU A CA 1
ATOM 1347 C C . LEU A 1 171 ? 7.785 10.799 -15.533 1.00 81.31 171 LEU A C 1
ATOM 1349 O O . LEU A 1 171 ? 8.245 11.782 -14.949 1.00 81.31 171 LEU A O 1
ATOM 1353 N N . LYS A 1 172 ? 7.663 10.747 -16.861 1.00 66.62 172 LYS A N 1
ATOM 1354 C CA . LYS A 1 172 ? 7.841 11.928 -17.707 1.00 66.62 172 LYS A CA 1
ATOM 1355 C C . LYS A 1 172 ? 6.584 12.782 -17.593 1.00 66.62 172 LYS A C 1
ATOM 1357 O O . LYS A 1 172 ? 5.543 12.408 -18.119 1.00 66.62 172 LYS A O 1
ATOM 1362 N N . ILE A 1 173 ? 6.680 13.906 -16.890 1.00 49.53 173 ILE A N 1
ATOM 1363 C CA . ILE A 1 173 ? 5.670 14.961 -16.997 1.00 49.53 173 ILE A CA 1
ATOM 1364 C C . ILE A 1 173 ? 6.024 15.753 -18.259 1.00 49.53 173 ILE A C 1
ATOM 1366 O O . ILE A 1 173 ? 7.169 16.211 -18.343 1.00 49.53 173 ILE A O 1
ATOM 1370 N N . PRO A 1 174 ? 5.118 15.888 -19.243 1.00 41.28 174 PRO A N 1
ATOM 1371 C CA . PRO A 1 174 ? 5.354 16.764 -20.380 1.00 41.28 174 PRO A CA 1
ATOM 1372 C C . PRO A 1 174 ? 5.675 18.168 -19.861 1.00 41.28 174 PRO A C 1
ATOM 1374 O O . PRO A 1 174 ? 4.903 18.762 -19.111 1.00 41.28 174 PRO A O 1
ATOM 1377 N N . VAL A 1 175 ? 6.854 18.685 -20.202 1.00 37.25 175 VAL A N 1
ATOM 1378 C CA . VAL A 1 175 ? 7.200 20.088 -19.958 1.00 37.25 175 VAL A CA 1
ATOM 1379 C C . VAL A 1 175 ? 6.713 20.853 -21.186 1.00 37.25 175 VAL A C 1
ATOM 1381 O O . VAL A 1 175 ? 7.468 21.048 -22.132 1.00 37.25 175 VAL A O 1
ATOM 1384 N N . GLY A 1 176 ? 5.424 21.188 -21.212 1.00 31.05 176 GLY A N 1
ATOM 1385 C CA . GLY A 1 176 ? 4.794 21.916 -22.313 1.00 31.05 176 GLY A CA 1
ATOM 1386 C C . GLY A 1 176 ? 3.291 22.074 -22.094 1.00 31.05 176 GLY A C 1
ATOM 1387 O O . GLY A 1 176 ? 2.604 21.098 -21.817 1.00 31.05 176 GLY A O 1
ATOM 1388 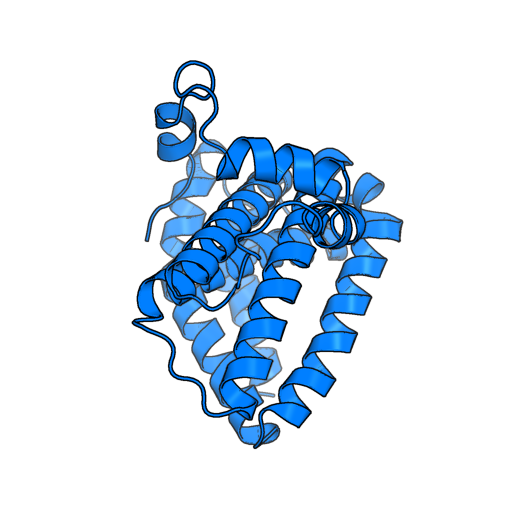N N . GLU A 1 177 ? 2.824 23.317 -22.162 1.00 38.97 177 GLU A N 1
ATOM 1389 C CA . GLU A 1 177 ? 1.427 23.753 -22.070 1.00 38.97 177 GLU A CA 1
ATOM 1390 C C . GLU A 1 177 ? 0.566 23.052 -23.142 1.00 38.97 177 GLU A C 1
ATOM 1392 O O . GLU A 1 177 ? 0.748 23.348 -24.316 1.00 38.97 177 GLU A O 1
ATOM 1397 N N . ASP A 1 178 ? -0.270 22.084 -22.736 1.00 38.38 178 ASP A N 1
ATOM 1398 C CA . ASP A 1 178 ? -1.559 21.632 -23.338 1.00 38.38 178 ASP A CA 1
ATOM 1399 C C . ASP A 1 178 ? -1.900 20.158 -23.012 1.00 38.38 178 ASP A C 1
ATOM 1401 O O . ASP A 1 178 ? -3.043 19.747 -23.173 1.00 38.38 178 ASP A O 1
ATOM 1405 N N . ASP A 1 179 ? -0.966 19.370 -22.463 1.00 38.16 179 ASP A N 1
ATOM 1406 C CA . ASP A 1 179 ? -1.212 17.952 -22.115 1.00 38.16 179 ASP A CA 1
ATOM 1407 C C . ASP A 1 179 ? -1.472 17.715 -20.611 1.00 38.16 179 ASP A C 1
ATOM 1409 O O . ASP A 1 179 ? -1.558 16.568 -20.157 1.00 38.16 179 ASP A O 1
ATOM 1413 N N . SER A 1 180 ? -1.602 18.781 -19.803 1.00 41.41 180 SER A N 1
ATOM 1414 C CA . SER A 1 180 ? -2.022 18.648 -18.395 1.00 41.41 180 SER A CA 1
ATOM 1415 C C . SER A 1 180 ? -3.371 17.955 -18.291 1.00 41.41 180 SER A C 1
ATOM 1417 O O . SER A 1 180 ? -3.570 17.145 -17.389 1.00 41.41 180 SER A O 1
ATOM 1419 N N . ASP A 1 181 ? -4.236 18.199 -19.271 1.00 35.94 181 ASP A N 1
ATOM 1420 C CA . ASP A 1 181 ? -5.612 17.742 -19.277 1.00 35.94 181 ASP A CA 1
ATOM 1421 C C . ASP A 1 181 ? -5.710 16.224 -19.429 1.00 35.94 181 ASP A C 1
ATOM 1423 O O . ASP A 1 181 ? -6.598 15.633 -18.838 1.00 35.94 181 ASP A O 1
ATOM 1427 N N . GLU A 1 182 ? -4.800 15.537 -20.127 1.00 34.84 182 GLU A N 1
ATOM 1428 C CA . GLU A 1 182 ? -4.946 14.093 -20.377 1.00 34.84 182 GLU A CA 1
ATOM 1429 C C . GLU A 1 182 ? -4.528 13.239 -19.163 1.00 34.84 182 GLU A C 1
ATOM 1431 O O . GLU A 1 182 ? -5.207 12.272 -18.803 1.00 34.84 182 GLU A O 1
ATOM 1436 N N . LEU A 1 183 ? -3.474 13.648 -18.443 1.00 38.78 183 LEU A N 1
ATOM 1437 C CA . LEU A 1 183 ? -3.121 13.049 -17.149 1.00 38.78 183 LEU A CA 1
ATOM 1438 C C . LEU A 1 183 ? -4.112 13.486 -16.053 1.00 38.78 183 LEU A C 1
ATOM 1440 O O . LEU A 1 183 ? -4.436 12.686 -15.174 1.00 38.78 183 LEU A O 1
ATOM 1444 N N . GLU A 1 184 ? -4.633 14.719 -16.127 1.00 37.19 184 GLU A N 1
ATOM 1445 C CA . GLU A 1 184 ? -5.715 15.211 -15.264 1.00 37.19 184 GLU A CA 1
ATOM 1446 C C . GLU A 1 184 ? -7.101 14.602 -15.593 1.00 37.19 184 GLU A C 1
ATOM 1448 O O . GLU A 1 184 ? -8.004 14.593 -14.760 1.00 37.19 184 GLU A O 1
ATOM 1453 N N . LEU A 1 185 ? -7.290 14.022 -16.777 1.00 35.66 185 LEU A N 1
ATOM 1454 C CA . LEU A 1 185 ? -8.510 13.301 -17.159 1.00 35.66 185 LEU A CA 1
ATOM 1455 C C . LEU A 1 185 ? -8.454 11.827 -16.738 1.00 35.66 185 LEU A C 1
ATOM 1457 O O . LEU A 1 185 ? -9.490 11.231 -16.439 1.00 35.66 185 LEU A O 1
ATOM 1461 N N . MET A 1 186 ? -7.258 11.226 -16.683 1.00 37.53 186 MET A N 1
ATOM 1462 C CA . MET A 1 186 ? -7.065 9.837 -16.230 1.00 37.53 186 MET A CA 1
ATOM 1463 C C . MET A 1 186 ? -7.053 9.688 -14.704 1.00 37.53 186 MET A C 1
ATOM 1465 O O . MET A 1 186 ? -7.285 8.596 -14.174 1.00 37.53 186 MET A O 1
ATOM 1469 N N . LEU A 1 187 ? -6.774 10.771 -13.987 1.00 42.28 187 LEU A N 1
ATOM 1470 C CA . LEU A 1 187 ? -6.695 10.799 -12.538 1.00 42.28 187 LEU A CA 1
ATOM 1471 C C . LEU A 1 187 ? -7.987 11.408 -11.979 1.00 42.28 187 LEU A C 1
ATOM 1473 O O . LEU A 1 187 ? -8.424 12.470 -12.395 1.00 42.28 187 LEU A O 1
ATOM 1477 N N . ASN A 1 188 ? -8.639 10.723 -11.036 1.00 44.47 188 ASN A N 1
ATOM 1478 C CA . ASN A 1 188 ? -9.863 11.207 -10.382 1.00 44.47 188 ASN A CA 1
ATOM 1479 C C . ASN A 1 188 ? -9.686 12.684 -9.934 1.00 44.47 188 ASN A C 1
ATOM 1481 O O . ASN A 1 188 ? -8.651 13.000 -9.355 1.00 44.47 188 ASN A O 1
ATOM 1485 N N . PRO A 1 189 ? -10.655 13.599 -10.106 1.00 43.50 189 PRO A N 1
ATOM 1486 C CA . PRO A 1 189 ? -10.538 14.979 -9.618 1.00 43.50 189 PRO A CA 1
ATOM 1487 C C . PRO A 1 189 ? -10.158 15.083 -8.130 1.00 43.50 189 PRO A C 1
ATOM 1489 O O . PRO A 1 189 ? -9.480 16.022 -7.718 1.00 43.50 189 PRO A O 1
ATOM 1492 N N . ASN A 1 190 ? -10.522 14.084 -7.318 1.00 44.81 190 ASN A N 1
ATOM 1493 C CA . ASN A 1 190 ? -10.068 13.943 -5.933 1.00 44.81 190 ASN A CA 1
ATOM 1494 C C . ASN A 1 190 ? -8.607 13.479 -5.823 1.00 44.81 190 ASN A C 1
ATOM 1496 O O . ASN A 1 190 ? -7.898 13.960 -4.946 1.00 44.81 190 ASN A O 1
ATOM 1500 N N . PHE A 1 191 ? -8.140 12.605 -6.722 1.00 43.56 191 PHE A N 1
ATOM 1501 C CA . PHE A 1 191 ? -6.726 12.241 -6.880 1.00 43.56 191 PHE A CA 1
ATOM 1502 C C . PHE A 1 191 ? -5.902 13.468 -7.249 1.00 43.56 191 PHE A C 1
ATOM 1504 O O . PHE A 1 191 ? -4.894 13.728 -6.611 1.00 43.56 191 PHE A O 1
ATOM 1511 N N . ILE A 1 192 ? -6.340 14.256 -8.231 1.00 43.00 192 ILE A N 1
ATOM 1512 C CA . ILE A 1 192 ? -5.633 15.467 -8.659 1.00 43.00 192 ILE A CA 1
ATOM 1513 C C . ILE A 1 192 ? -5.706 16.519 -7.584 1.00 43.00 192 ILE A C 1
ATOM 1515 O O . ILE A 1 192 ? -4.699 17.136 -7.312 1.00 43.00 192 ILE A O 1
ATOM 1519 N N . ARG A 1 193 ? -6.830 16.700 -6.893 1.00 45.22 193 ARG A N 1
ATOM 1520 C CA . ARG A 1 193 ? -6.906 17.637 -5.768 1.00 45.22 193 ARG A CA 1
ATOM 1521 C C . ARG A 1 193 ? -6.020 17.201 -4.596 1.00 45.22 193 ARG A C 1
ATOM 1523 O O . ARG A 1 193 ? -5.391 18.053 -3.977 1.00 45.22 193 ARG A O 1
ATOM 1530 N N . ALA A 1 194 ? -5.951 15.907 -4.286 1.00 45.81 194 ALA A N 1
ATOM 1531 C CA . ALA A 1 194 ? -5.059 15.373 -3.257 1.00 45.81 194 ALA A CA 1
ATOM 1532 C C . ALA A 1 194 ? -3.588 15.503 -3.679 1.00 45.81 194 ALA A C 1
ATOM 1534 O O . ALA A 1 194 ? -2.760 15.972 -2.904 1.00 45.81 194 ALA A O 1
ATOM 1535 N N . MET A 1 195 ? -3.270 15.172 -4.929 1.00 43.09 195 MET A N 1
ATOM 1536 C CA . MET A 1 195 ? -1.916 15.212 -5.468 1.00 43.09 195 MET A CA 1
ATOM 1537 C C . MET A 1 195 ? -1.454 16.630 -5.797 1.00 43.09 195 MET A C 1
ATOM 1539 O O . MET A 1 195 ? -0.323 16.936 -5.490 1.00 43.09 195 MET A O 1
ATOM 1543 N N . SER A 1 196 ? -2.284 17.535 -6.308 1.00 39.25 196 SER A N 1
ATOM 1544 C CA . SER A 1 196 ? -2.005 18.974 -6.485 1.00 39.25 196 SER A CA 1
ATOM 1545 C C . SER A 1 196 ? -1.654 19.608 -5.141 1.00 39.25 196 SER A C 1
ATOM 1547 O O . SER A 1 196 ? -0.605 20.237 -5.030 1.00 39.25 196 SER A O 1
ATOM 1549 N N . LYS A 1 197 ? -2.418 19.317 -4.078 1.00 44.25 197 LYS A N 1
ATOM 1550 C CA . LYS A 1 197 ? -2.082 19.750 -2.710 1.00 44.25 197 LYS A CA 1
ATOM 1551 C C . LYS A 1 197 ? -0.744 19.196 -2.202 1.00 44.25 197 LYS A C 1
ATOM 1553 O O . LYS A 1 197 ? -0.082 19.852 -1.408 1.00 44.25 197 LYS A O 1
ATOM 1558 N N . ILE A 1 198 ? -0.333 18.007 -2.649 1.00 42.41 198 ILE A N 1
ATOM 1559 C CA . ILE A 1 198 ? 0.912 17.346 -2.215 1.00 42.41 198 ILE A CA 1
ATOM 1560 C C . ILE A 1 198 ? 2.116 17.668 -3.134 1.00 42.41 198 ILE A C 1
ATOM 1562 O O . ILE A 1 198 ? 3.257 17.683 -2.676 1.00 42.41 198 ILE A O 1
ATOM 1566 N N . VAL A 1 199 ? 1.885 17.932 -4.422 1.00 39.19 199 VAL A N 1
ATOM 1567 C CA . VAL A 1 199 ? 2.882 18.040 -5.505 1.00 39.19 199 VAL A CA 1
ATOM 1568 C C . VAL A 1 199 ? 3.160 19.494 -5.890 1.00 39.19 199 VAL A C 1
ATOM 1570 O O . VAL A 1 199 ? 4.271 19.777 -6.331 1.00 39.19 199 VAL A O 1
ATOM 1573 N N . GLN A 1 200 ? 2.206 20.420 -5.723 1.00 35.78 200 GLN A N 1
ATOM 1574 C CA . GLN A 1 200 ? 2.373 21.820 -6.149 1.00 35.78 200 GLN A CA 1
ATOM 1575 C C . GLN A 1 200 ? 2.988 22.739 -5.086 1.00 35.78 200 GLN A C 1
ATOM 1577 O O . GLN A 1 200 ? 3.251 23.893 -5.399 1.00 35.78 200 GLN A O 1
ATOM 1582 N N . GLY A 1 201 ? 3.256 22.273 -3.859 1.00 41.84 201 GLY A N 1
ATOM 1583 C CA . GLY A 1 201 ? 3.951 23.090 -2.850 1.00 41.84 201 GLY A CA 1
ATOM 1584 C C . GLY A 1 201 ? 3.283 24.444 -2.561 1.00 41.84 201 GLY A C 1
ATOM 1585 O O . GLY A 1 201 ? 3.965 25.381 -2.156 1.00 41.84 201 GLY A O 1
ATOM 1586 N N . LEU A 1 202 ? 1.972 24.566 -2.798 1.00 34.03 202 LEU A N 1
ATOM 1587 C CA . LEU A 1 202 ? 1.245 25.811 -2.586 1.00 34.03 202 LEU A CA 1
ATOM 1588 C C . LEU A 1 202 ? 0.835 25.919 -1.112 1.00 34.03 202 LEU A C 1
ATOM 1590 O O . LEU A 1 202 ? -0.088 25.257 -0.644 1.00 34.03 202 LEU A O 1
ATOM 1594 N N . GLU A 1 203 ? 1.633 26.762 -0.457 1.00 36.28 203 GLU A N 1
ATOM 1595 C CA . GLU A 1 203 ? 1.650 27.298 0.906 1.00 36.28 203 GLU A CA 1
ATOM 1596 C C . GLU A 1 203 ? 1.924 26.304 2.052 1.00 36.28 203 GLU A C 1
ATOM 1598 O O . GLU A 1 203 ? 1.046 25.695 2.660 1.00 36.28 203 GLU A O 1
ATOM 1603 N N . GLU A 1 204 ? 3.218 26.231 2.397 1.00 38.34 204 GLU A N 1
ATOM 1604 C CA . GLU A 1 204 ? 3.823 25.629 3.598 1.00 38.34 204 GLU A CA 1
ATOM 1605 C C . GLU A 1 204 ? 3.176 26.028 4.945 1.00 38.34 204 GLU A C 1
ATOM 1607 O O . GLU A 1 204 ? 3.568 25.486 5.977 1.00 38.34 204 GLU A O 1
ATOM 1612 N N . SER A 1 205 ? 2.210 26.950 4.985 1.00 37.72 205 SER A N 1
ATOM 1613 C CA . SER A 1 205 ? 1.651 27.498 6.226 1.00 37.72 205 SER A CA 1
ATOM 1614 C C . SER A 1 205 ? 0.452 26.741 6.802 1.00 37.72 205 SER A C 1
ATOM 1616 O O . SER A 1 205 ? 0.200 26.884 7.998 1.00 37.72 205 SER A O 1
ATOM 1618 N N . ASP A 1 206 ? -0.244 25.905 6.022 1.00 36.81 206 ASP A N 1
ATOM 1619 C CA . ASP A 1 206 ? -1.540 25.343 6.460 1.00 36.81 206 ASP A CA 1
ATOM 1620 C C . ASP A 1 206 ? -1.555 23.821 6.669 1.00 36.81 206 ASP A C 1
ATOM 1622 O O . ASP A 1 206 ? -2.485 23.280 7.275 1.00 36.81 206 ASP A O 1
ATOM 1626 N N . ILE A 1 207 ? -0.510 23.108 6.241 1.00 39.09 207 ILE A N 1
ATOM 1627 C CA . ILE A 1 207 ? -0.291 21.710 6.626 1.00 39.09 207 ILE A CA 1
ATOM 1628 C C . ILE A 1 207 ? 0.874 21.678 7.600 1.00 39.09 207 ILE A C 1
ATOM 1630 O O . ILE A 1 207 ? 2.034 21.846 7.230 1.00 39.09 207 ILE A O 1
ATOM 1634 N N . ASP A 1 208 ? 0.544 21.410 8.860 1.00 40.25 208 ASP A N 1
ATOM 1635 C CA . ASP A 1 208 ? 1.502 21.122 9.919 1.00 40.25 208 ASP A CA 1
ATOM 1636 C C . ASP A 1 208 ? 2.221 19.798 9.589 1.00 40.25 208 ASP A C 1
ATOM 1638 O O . ASP A 1 208 ? 1.862 18.705 10.039 1.00 40.25 208 ASP A O 1
ATOM 1642 N N . TRP A 1 209 ? 3.238 19.885 8.730 1.00 40.06 209 TRP A N 1
ATOM 1643 C CA . TRP A 1 209 ? 4.099 18.767 8.363 1.00 40.06 209 TRP A CA 1
ATOM 1644 C C . TRP A 1 209 ? 4.823 18.196 9.579 1.00 40.06 209 TRP A C 1
ATOM 1646 O O . TRP A 1 209 ? 5.216 17.031 9.546 1.00 40.06 209 TRP A O 1
ATOM 1656 N N . ASP A 1 210 ? 4.955 18.957 10.665 1.00 38.03 210 ASP A N 1
ATOM 1657 C CA . ASP A 1 210 ? 5.427 18.452 11.946 1.00 38.03 210 ASP A CA 1
ATOM 1658 C C . ASP A 1 210 ? 4.398 17.519 12.601 1.00 38.03 210 ASP A C 1
ATOM 1660 O O . ASP A 1 210 ? 4.798 16.489 13.141 1.00 38.03 210 ASP A O 1
ATOM 1664 N N . LYS A 1 211 ? 3.087 17.767 12.487 1.00 35.72 211 LYS A N 1
ATOM 1665 C CA . LYS A 1 211 ? 2.037 16.801 12.872 1.00 35.72 211 LYS A CA 1
ATOM 1666 C C . LYS A 1 211 ? 2.042 15.553 11.994 1.00 35.72 211 LYS A C 1
ATOM 1668 O O . LYS A 1 211 ? 2.009 14.458 12.549 1.00 35.72 211 LYS A O 1
ATOM 1673 N N . VAL A 1 212 ? 2.165 15.676 10.669 1.00 34.38 212 VAL A N 1
ATOM 1674 C CA . VAL A 1 212 ? 2.221 14.510 9.754 1.00 34.38 212 VAL A CA 1
ATOM 1675 C C . VAL A 1 212 ? 3.502 13.688 9.973 1.00 34.38 212 VAL A C 1
ATOM 1677 O O . VAL A 1 212 ? 3.447 12.465 10.100 1.00 34.38 212 VAL A O 1
ATOM 1680 N N . ARG A 1 213 ? 4.666 14.337 10.132 1.00 38.97 213 ARG A N 1
ATOM 1681 C CA . ARG A 1 213 ? 5.946 13.680 10.477 1.00 38.97 213 ARG A CA 1
ATOM 1682 C C . ARG A 1 213 ? 5.925 13.035 11.866 1.00 38.97 213 ARG A C 1
ATOM 1684 O O . ARG A 1 213 ? 6.631 12.048 12.081 1.00 38.97 213 ARG A O 1
ATOM 1691 N N . LYS A 1 214 ? 5.142 13.568 12.812 1.00 40.66 214 LYS A N 1
ATOM 1692 C CA . LYS A 1 214 ? 4.979 12.984 14.153 1.00 40.66 214 LYS A CA 1
ATOM 1693 C C . LYS A 1 214 ? 4.182 11.682 14.130 1.00 40.66 214 LYS A C 1
ATOM 1695 O O . LYS A 1 214 ? 4.496 10.814 14.942 1.00 40.66 214 LYS A O 1
ATOM 1700 N N . VAL A 1 215 ? 3.252 11.482 13.192 1.00 38.56 215 VAL A N 1
ATOM 1701 C CA . VAL A 1 215 ? 2.421 10.260 13.140 1.00 38.56 215 VAL A CA 1
ATOM 1702 C C . VAL A 1 215 ? 2.870 9.220 12.116 1.00 38.56 215 VAL A C 1
ATOM 1704 O O . VAL A 1 215 ? 2.691 8.039 12.382 1.00 38.56 215 VAL A O 1
ATOM 1707 N N . VAL A 1 216 ? 3.513 9.598 11.007 1.00 36.94 216 VAL A N 1
ATOM 1708 C CA . VAL A 1 216 ? 3.942 8.622 9.990 1.00 36.94 216 VAL A CA 1
ATOM 1709 C C . VAL A 1 216 ? 5.324 8.030 10.327 1.00 36.94 216 VAL A C 1
ATOM 1711 O O . VAL A 1 216 ? 6.272 8.784 10.575 1.00 36.94 216 VAL A O 1
ATOM 1714 N N . PRO A 1 217 ? 5.485 6.694 10.359 1.00 38.66 217 PRO A N 1
ATOM 1715 C CA . PRO A 1 217 ? 6.794 6.054 10.465 1.00 38.66 217 PRO A CA 1
ATOM 1716 C C . PRO A 1 217 ? 7.703 6.373 9.262 1.00 38.66 217 PRO A C 1
ATOM 1718 O O . PRO A 1 217 ? 7.258 6.304 8.116 1.00 38.66 217 PRO A O 1
ATOM 1721 N N . LYS A 1 218 ? 8.978 6.691 9.525 1.00 47.50 218 LYS A N 1
ATOM 1722 C CA . LYS A 1 218 ? 10.037 6.850 8.511 1.00 47.50 218 LYS A CA 1
ATOM 1723 C C . LYS A 1 218 ? 11.008 5.672 8.620 1.00 47.50 218 LYS A C 1
ATOM 1725 O O . LYS A 1 218 ? 11.355 5.307 9.745 1.00 47.50 218 LYS A O 1
ATOM 1730 N N . PHE A 1 219 ? 11.438 5.122 7.487 1.00 48.88 219 PHE A N 1
ATOM 1731 C CA . PHE A 1 219 ? 12.359 3.984 7.399 1.00 48.88 219 PHE A CA 1
ATOM 1732 C C . PHE A 1 219 ? 13.489 4.278 6.425 1.00 48.88 219 PHE A C 1
ATOM 1734 O O . PHE A 1 219 ? 13.205 4.948 5.406 1.00 48.88 219 PHE A O 1
#

Radius of gyration: 17.55 Å; Cα contacts (8 Å, |Δi|>4): 193; chains: 1; bounding box: 39×52×44 Å

pLDDT: mean 77.2, std 20.18, range [31.05, 97.0]